Protein AF-A0A9D8N2C7-F1 (afdb_monomer_lite)

pLDDT: mean 89.9, std 10.41, range [54.72, 98.69]

Structure (mmCIF, N/CA/C/O backbone):
data_AF-A0A9D8N2C7-F1
#
_entry.id   AF-A0A9D8N2C7-F1
#
loop_
_atom_site.group_PDB
_atom_site.id
_atom_site.type_symbol
_atom_site.label_atom_id
_atom_site.label_alt_id
_atom_site.label_comp_id
_atom_site.label_asym_id
_atom_site.label_entity_id
_atom_site.label_seq_id
_atom_site.pdbx_PDB_ins_code
_atom_site.Cartn_x
_atom_site.Cartn_y
_atom_site.Cartn_z
_atom_site.occupancy
_atom_site.B_iso_or_equiv
_atom_site.auth_seq_id
_atom_site.auth_comp_id
_atom_site.auth_asym_id
_atom_site.auth_atom_id
_atom_site.pdbx_PDB_model_num
ATOM 1 N N . LEU A 1 1 ? -3.070 7.326 11.316 1.00 94.00 1 LEU A N 1
ATOM 2 C CA . LEU A 1 1 ? -2.163 6.937 12.420 1.00 94.00 1 LEU A CA 1
ATOM 3 C C . LEU A 1 1 ? -1.183 8.054 12.756 1.00 94.00 1 LEU A C 1
ATOM 5 O O . LEU A 1 1 ? -1.251 8.535 13.875 1.00 94.00 1 LEU A O 1
ATOM 9 N N . ILE A 1 2 ? -0.403 8.567 11.794 1.00 95.69 2 ILE A N 1
ATOM 10 C CA . ILE A 1 2 ? 0.538 9.691 12.010 1.00 95.69 2 ILE A CA 1
ATOM 11 C C . ILE A 1 2 ? -0.128 10.898 12.692 1.00 95.69 2 ILE A C 1
ATOM 13 O O . ILE A 1 2 ? 0.383 11.403 13.681 1.00 95.69 2 ILE A O 1
ATOM 17 N N . ALA A 1 3 ? -1.322 11.299 12.247 1.00 94.62 3 ALA A N 1
ATOM 18 C CA . ALA A 1 3 ? -2.069 12.393 12.878 1.00 94.62 3 ALA A CA 1
ATOM 19 C C . ALA A 1 3 ? -2.454 12.151 14.354 1.00 94.62 3 ALA A C 1
ATOM 21 O O . ALA A 1 3 ? -2.728 13.106 15.070 1.00 94.62 3 ALA A O 1
ATOM 22 N N . LEU A 1 4 ? -2.534 10.889 14.790 1.00 95.75 4 LEU A N 1
ATOM 23 C CA . LEU A 1 4 ? -2.992 10.499 16.127 1.00 95.75 4 LEU A CA 1
ATOM 24 C C . LEU A 1 4 ? -1.825 10.229 17.082 1.00 95.75 4 LEU A C 1
ATOM 26 O O . LEU A 1 4 ? -1.888 10.629 18.236 1.00 95.75 4 LEU A O 1
ATOM 30 N N . VAL A 1 5 ? -0.784 9.542 16.600 1.00 96.50 5 VAL A N 1
ATOM 31 C CA . VAL A 1 5 ? 0.327 9.033 17.431 1.00 96.50 5 VAL A CA 1
ATOM 32 C C . VAL A 1 5 ? 1.714 9.373 16.870 1.00 96.50 5 VAL A C 1
ATOM 34 O O . VAL A 1 5 ? 2.728 8.885 17.354 1.00 96.50 5 VAL A O 1
ATOM 37 N N . GLY A 1 6 ? 1.792 10.190 15.816 1.00 96.38 6 GLY A N 1
ATOM 38 C CA . GLY A 1 6 ? 3.049 10.657 15.218 1.00 96.38 6 GLY A CA 1
ATOM 39 C C . GLY A 1 6 ? 3.779 9.651 14.323 1.00 96.38 6 GLY A C 1
ATOM 40 O O . GLY A 1 6 ? 4.704 10.048 13.623 1.00 96.38 6 GLY A O 1
ATOM 41 N N . LYS A 1 7 ? 3.362 8.379 14.304 1.00 97.00 7 LYS A N 1
ATOM 42 C CA . LYS A 1 7 ? 3.994 7.289 13.538 1.00 97.00 7 LYS A CA 1
ATOM 43 C C . LYS A 1 7 ? 2.984 6.499 12.708 1.00 97.00 7 LYS A C 1
ATOM 45 O O . LYS A 1 7 ? 1.781 6.506 13.002 1.00 97.00 7 LYS A O 1
ATOM 50 N N . HIS A 1 8 ? 3.456 5.819 11.666 1.00 97.00 8 HIS A N 1
ATOM 51 C CA . HIS A 1 8 ? 2.662 4.800 10.976 1.00 97.00 8 HIS A CA 1
ATOM 52 C C . HIS A 1 8 ? 2.876 3.410 11.586 1.00 97.00 8 HIS A C 1
ATOM 54 O O . HIS A 1 8 ? 3.791 3.181 12.372 1.00 97.00 8 HIS A O 1
ATOM 60 N N . HIS A 1 9 ? 2.013 2.460 11.230 1.00 97.56 9 HIS A N 1
ATOM 61 C CA . HIS A 1 9 ? 1.997 1.118 11.817 1.00 97.56 9 HIS A CA 1
ATOM 62 C C . HIS A 1 9 ? 3.249 0.287 11.516 1.00 97.56 9 HIS A C 1
ATOM 64 O O . HIS A 1 9 ? 3.679 -0.483 12.359 1.00 97.56 9 HIS A O 1
ATOM 70 N N . GLY A 1 10 ? 3.889 0.500 10.365 1.00 96.88 10 GLY A N 1
ATOM 71 C CA . GLY A 1 10 ? 5.210 -0.082 10.077 1.00 96.88 10 GLY A CA 1
ATOM 72 C C . GLY A 1 10 ? 6.376 0.404 10.962 1.00 96.88 10 GLY A C 1
ATOM 73 O O . GLY A 1 10 ? 7.403 -0.262 10.977 1.00 96.88 10 GLY A O 1
ATOM 74 N N . GLU A 1 11 ? 6.243 1.520 11.694 1.00 96.88 11 GLU A N 1
ATOM 75 C CA . GLU A 1 11 ? 7.311 2.116 12.530 1.00 96.88 11 GLU A CA 1
ATOM 76 C C . GLU A 1 11 ? 7.150 1.844 14.032 1.00 96.88 11 GLU A C 1
ATOM 78 O O . GLU A 1 11 ? 8.058 2.120 14.822 1.00 96.88 11 GLU A O 1
ATOM 83 N N . SER A 1 12 ? 5.958 1.433 14.466 1.00 97.56 12 SER A N 1
ATOM 84 C CA . SER A 1 12 ? 5.598 1.420 15.880 1.00 97.56 12 SER A CA 1
ATOM 85 C C . SER A 1 12 ? 4.517 0.399 16.177 1.00 97.56 12 SER A C 1
ATOM 87 O O . SER A 1 12 ? 3.437 0.431 15.590 1.00 97.56 12 SER A O 1
ATOM 89 N N . GLU A 1 13 ? 4.795 -0.441 17.170 1.00 97.62 13 GLU A N 1
ATOM 90 C CA . GLU A 1 13 ? 3.846 -1.410 17.711 1.00 97.62 13 GLU A CA 1
ATOM 91 C C . GLU A 1 13 ? 2.573 -0.730 18.238 1.00 97.62 13 GLU A C 1
ATOM 93 O O . GLU A 1 13 ? 1.473 -1.145 17.892 1.00 97.62 13 GLU A O 1
ATOM 98 N N . GLU A 1 14 ? 2.698 0.394 18.953 1.00 98.19 14 GLU A N 1
ATOM 99 C CA . GLU A 1 14 ? 1.549 1.194 19.404 1.00 98.19 14 GLU A CA 1
ATOM 100 C C . GLU A 1 14 ? 0.676 1.663 18.224 1.00 98.19 14 GLU A C 1
ATOM 102 O O . GLU A 1 14 ? -0.555 1.565 18.263 1.00 98.19 14 GLU A O 1
ATOM 107 N N . ALA A 1 15 ? 1.301 2.139 17.141 1.00 98.25 15 ALA A N 1
ATOM 108 C CA . ALA A 1 15 ? 0.577 2.546 15.941 1.00 98.25 15 ALA A CA 1
ATOM 109 C C . ALA A 1 15 ? -0.083 1.351 15.232 1.00 98.25 15 ALA A C 1
ATOM 111 O O . ALA A 1 15 ? -1.200 1.492 14.728 1.00 98.25 15 ALA A O 1
ATOM 112 N N . GLN A 1 16 ? 0.572 0.186 15.210 1.00 98.50 16 GLN A N 1
ATOM 113 C CA . GLN A 1 16 ? 0.026 -1.055 14.657 1.00 98.50 16 GLN A CA 1
ATOM 114 C C . GLN A 1 16 ? -1.178 -1.549 15.462 1.00 98.50 16 GLN A C 1
ATOM 116 O O . GLN A 1 16 ? -2.231 -1.819 14.882 1.00 98.50 16 GLN A O 1
ATOM 121 N N . GLU A 1 17 ? -1.080 -1.594 16.790 1.00 98.50 17 GLU A N 1
ATOM 122 C CA . GLU A 1 17 ? -2.208 -1.940 17.653 1.00 98.50 17 GLU A CA 1
ATOM 123 C C . GLU A 1 17 ? -3.395 -1.002 17.435 1.00 98.50 17 GLU A C 1
ATOM 125 O O . GLU A 1 17 ? -4.540 -1.450 17.346 1.00 98.50 17 GLU A O 1
ATOM 130 N N . LEU A 1 18 ? -3.140 0.308 17.349 1.00 98.56 18 LEU A N 1
ATOM 131 C CA . LEU A 1 18 ? -4.187 1.292 17.096 1.00 98.56 18 LEU A CA 1
ATOM 132 C C . LEU A 1 18 ? -4.830 1.085 15.718 1.00 98.56 18 LEU A C 1
ATOM 134 O O . LEU A 1 18 ? -6.055 1.147 15.602 1.00 98.56 18 LEU A O 1
ATOM 138 N N . GLY A 1 19 ? -4.030 0.809 14.686 1.00 98.31 19 GLY A N 1
ATOM 139 C CA . GLY A 1 19 ? -4.518 0.490 13.344 1.00 98.31 19 GLY A CA 1
ATOM 140 C C . GLY A 1 19 ? -5.443 -0.724 13.343 1.00 98.31 19 GLY A C 1
ATOM 141 O O . GLY A 1 19 ? -6.568 -0.642 12.843 1.00 98.31 19 GLY A O 1
ATOM 142 N N . LEU A 1 20 ? -5.023 -1.818 13.982 1.00 98.69 20 LEU A N 1
ATOM 143 C CA . LEU A 1 20 ? -5.830 -3.032 14.105 1.00 98.69 20 LEU A CA 1
ATOM 144 C C . LEU A 1 20 ? -7.119 -2.784 14.892 1.00 98.69 20 LEU A C 1
ATOM 146 O O . LEU A 1 20 ? -8.185 -3.218 14.452 1.00 98.69 20 LEU A O 1
ATOM 150 N N . LYS A 1 21 ? -7.064 -2.028 15.998 1.00 98.69 21 LYS A N 1
ATOM 151 C CA . LYS A 1 21 ? -8.252 -1.635 16.781 1.00 98.69 21 LYS A CA 1
ATOM 152 C C . LYS A 1 21 ? -9.261 -0.858 15.927 1.00 98.69 21 LYS A C 1
ATOM 154 O O . LYS A 1 21 ? -10.451 -1.164 15.960 1.00 98.69 21 LYS A O 1
ATOM 159 N N . ILE A 1 22 ? -8.799 0.102 15.122 1.00 98.50 22 ILE A N 1
ATOM 160 C CA . ILE A 1 22 ? -9.661 0.903 14.236 1.00 98.50 22 ILE A CA 1
ATOM 161 C C . ILE A 1 22 ? -10.339 0.024 13.175 1.00 98.50 22 ILE A C 1
ATOM 163 O O . ILE A 1 22 ? -11.553 0.116 12.988 1.00 98.50 22 ILE A O 1
ATOM 167 N N . VAL A 1 23 ? -9.584 -0.833 12.481 1.00 98.44 23 VAL A N 1
ATOM 168 C CA . VAL A 1 23 ? -10.144 -1.670 11.403 1.00 98.44 23 VAL A CA 1
ATOM 169 C C . VAL A 1 23 ? -11.051 -2.770 11.965 1.00 98.44 23 VAL A C 1
ATOM 171 O O . VAL A 1 23 ? -12.084 -3.074 11.370 1.00 98.44 23 VAL A O 1
ATOM 174 N N . THR A 1 24 ? -10.729 -3.308 13.144 1.00 98.62 24 THR A N 1
ATOM 175 C CA . THR A 1 24 ? -11.587 -4.265 13.864 1.00 98.62 24 THR A CA 1
ATOM 176 C C . THR A 1 24 ? -12.925 -3.628 14.211 1.00 98.62 24 THR A C 1
ATOM 178 O O . THR A 1 24 ? -13.963 -4.179 13.864 1.00 98.62 24 THR A O 1
ATOM 181 N N . TYR A 1 25 ? -12.914 -2.408 14.760 1.00 98.56 25 TYR A N 1
ATOM 182 C CA . TYR A 1 25 ? -14.147 -1.668 15.022 1.00 98.56 25 TYR A CA 1
ATOM 183 C C . TYR A 1 25 ? -14.997 -1.497 13.754 1.00 98.56 25 TYR A C 1
ATOM 185 O O . TYR A 1 25 ? -16.207 -1.713 13.785 1.00 98.56 25 TYR A O 1
ATOM 193 N N . MET A 1 26 ? -14.387 -1.156 12.611 1.00 98.31 26 MET A N 1
ATOM 194 C CA . MET A 1 26 ? -15.120 -1.062 11.341 1.00 98.31 26 MET A CA 1
ATOM 195 C C . MET A 1 26 ? -15.749 -2.401 10.941 1.00 98.31 26 MET A C 1
ATOM 197 O O . MET A 1 26 ? -16.914 -2.429 10.544 1.00 98.31 26 MET A O 1
ATOM 201 N N . ARG A 1 27 ? -15.005 -3.505 11.065 1.00 97.81 27 ARG A N 1
ATOM 202 C CA . ARG A 1 27 ? -15.500 -4.854 10.766 1.00 97.81 27 ARG A CA 1
ATOM 203 C C . ARG A 1 27 ? -16.661 -5.252 11.670 1.00 97.81 27 ARG A C 1
ATOM 205 O O . ARG A 1 27 ? -17.659 -5.754 11.161 1.00 97.81 27 ARG A O 1
ATOM 212 N N . ASP A 1 28 ? -16.562 -5.002 12.969 1.00 98.19 28 ASP A N 1
ATOM 213 C CA . ASP A 1 28 ? -17.616 -5.344 13.927 1.00 98.19 28 ASP A CA 1
ATOM 214 C C . ASP A 1 28 ? -18.905 -4.581 13.612 1.00 98.19 28 ASP A C 1
ATOM 216 O O . ASP A 1 28 ? -19.983 -5.167 13.529 1.00 98.19 28 ASP A O 1
ATOM 220 N N . ARG A 1 29 ? -18.792 -3.286 13.292 1.00 98.06 29 ARG A N 1
ATOM 221 C CA . ARG A 1 29 ? -19.942 -2.476 12.862 1.00 98.06 29 ARG A CA 1
ATOM 222 C C . ARG A 1 29 ? -20.550 -2.965 11.550 1.00 98.06 29 ARG A C 1
ATOM 224 O O . ARG A 1 29 ? -21.767 -2.919 11.392 1.00 98.06 29 ARG A O 1
ATOM 231 N N . VAL A 1 30 ? -19.723 -3.429 10.615 1.00 97.81 30 VAL A N 1
ATOM 232 C CA . VAL A 1 30 ? -20.182 -4.056 9.370 1.00 97.81 30 VAL A CA 1
ATOM 233 C C . VAL A 1 30 ? -20.932 -5.361 9.652 1.00 97.81 30 VAL A C 1
ATOM 235 O O . VAL A 1 30 ? -21.991 -5.560 9.063 1.00 97.81 30 VAL A O 1
ATOM 238 N N . ASN A 1 31 ? -20.465 -6.196 10.585 1.00 97.38 31 ASN A N 1
ATOM 239 C CA . ASN A 1 31 ? -21.183 -7.407 11.001 1.00 97.38 31 ASN A CA 1
ATOM 240 C C . ASN A 1 31 ? -22.554 -7.066 11.609 1.00 97.38 31 ASN A C 1
ATOM 242 O O . ASN A 1 31 ? -23.556 -7.663 11.222 1.00 97.38 31 ASN A O 1
ATOM 246 N N . ASP A 1 32 ? -22.631 -6.046 12.472 1.00 98.19 32 ASP A N 1
ATOM 247 C CA . ASP A 1 32 ? -23.912 -5.571 13.014 1.00 98.19 32 ASP A CA 1
ATOM 248 C C . ASP A 1 32 ? -24.877 -5.128 11.902 1.00 98.19 32 ASP A C 1
ATOM 250 O O . ASP A 1 32 ? -26.093 -5.307 12.003 1.00 98.19 32 ASP A O 1
ATOM 254 N N . PHE A 1 33 ? -24.357 -4.513 10.833 1.00 98.00 33 PHE A N 1
ATOM 255 C CA . PHE A 1 33 ? -25.161 -4.131 9.672 1.00 98.00 33 PHE A CA 1
ATOM 256 C C . PHE A 1 33 ? -25.632 -5.340 8.868 1.00 98.00 33 PHE A C 1
ATOM 258 O O . PHE A 1 33 ? -26.764 -5.313 8.381 1.00 98.00 33 PHE A O 1
ATOM 265 N N . CYS A 1 34 ? -24.821 -6.395 8.763 1.00 97.81 34 CYS A N 1
ATOM 266 C CA . CYS A 1 34 ? -25.249 -7.645 8.144 1.00 97.81 34 CYS A CA 1
ATOM 267 C C . CYS A 1 34 ? -26.456 -8.234 8.877 1.00 97.81 34 CYS A C 1
ATOM 269 O O . CYS A 1 34 ? -27.471 -8.517 8.242 1.00 97.81 34 CYS A O 1
ATOM 271 N N . GLU A 1 35 ? -26.388 -8.312 10.207 1.00 97.56 35 GLU A N 1
ATOM 272 C CA . GLU A 1 35 ? -27.490 -8.812 11.037 1.00 97.56 35 GLU A CA 1
ATOM 273 C C . GLU A 1 35 ? -28.724 -7.909 10.952 1.00 97.56 35 GLU A C 1
ATOM 275 O O . GLU A 1 35 ? -29.848 -8.372 10.757 1.00 97.56 35 GLU A O 1
ATOM 280 N N . ARG A 1 36 ? -28.535 -6.590 11.047 1.00 98.25 36 ARG A N 1
ATOM 281 C CA . ARG A 1 36 ? -29.651 -5.639 11.064 1.00 98.25 36 ARG A CA 1
ATOM 282 C C . ARG A 1 36 ? -30.406 -5.569 9.740 1.00 98.25 36 ARG A C 1
ATOM 284 O O . ARG A 1 36 ? -31.630 -5.451 9.750 1.00 98.25 36 ARG A O 1
ATOM 291 N N . TYR A 1 37 ? -29.687 -5.542 8.623 1.00 98.00 37 TYR A N 1
ATOM 292 C CA . TYR A 1 37 ? -30.278 -5.300 7.304 1.00 98.00 37 TYR A CA 1
ATOM 293 C C . TYR A 1 37 ? -30.393 -6.565 6.453 1.00 98.00 37 TYR A C 1
ATOM 295 O O . TYR A 1 37 ? -30.942 -6.490 5.359 1.00 98.00 37 TYR A O 1
ATOM 303 N N . GLN A 1 38 ? -29.911 -7.711 6.946 1.00 97.50 38 GLN A N 1
ATOM 304 C CA . GLN A 1 38 ? -29.974 -8.998 6.249 1.00 97.50 38 GLN A CA 1
ATOM 305 C C . GLN A 1 38 ? -29.302 -8.940 4.862 1.00 97.50 38 GLN A C 1
ATOM 307 O O . GLN A 1 38 ? -29.818 -9.427 3.854 1.00 97.50 38 GLN A O 1
ATOM 312 N N . HIS A 1 39 ? -28.126 -8.311 4.811 1.00 96.75 39 HIS A N 1
ATOM 313 C CA . HIS A 1 39 ? -27.314 -8.140 3.607 1.00 96.75 39 HIS A CA 1
ATOM 314 C C . HIS A 1 39 ? -25.842 -8.437 3.892 1.00 96.75 39 HIS A C 1
ATOM 316 O O . HIS A 1 39 ? -25.355 -8.196 4.990 1.00 96.75 39 HIS A O 1
ATOM 322 N N . ASN A 1 40 ? -25.107 -8.907 2.885 1.00 95.56 40 ASN A N 1
ATOM 323 C CA . ASN A 1 40 ? -23.688 -9.231 3.029 1.00 95.56 40 ASN A CA 1
ATOM 324 C C . ASN A 1 40 ? -22.826 -7.977 2.838 1.00 95.56 40 ASN A C 1
ATOM 326 O O . ASN A 1 40 ? -22.374 -7.688 1.729 1.00 95.56 40 ASN A O 1
ATOM 330 N N . TYR A 1 41 ? -22.597 -7.227 3.914 1.00 97.25 41 TYR A N 1
ATOM 331 C CA . TYR A 1 41 ? -21.616 -6.145 3.924 1.00 97.25 41 TYR A CA 1
ATOM 332 C C . TYR A 1 41 ? -20.220 -6.670 4.260 1.00 97.25 41 TYR A C 1
ATOM 334 O O . TYR A 1 41 ? -20.049 -7.667 4.961 1.00 97.25 41 TYR A O 1
ATOM 342 N N . SER A 1 42 ? -19.195 -5.977 3.769 1.00 96.69 42 SER A N 1
ATOM 343 C CA . SER A 1 42 ? -17.812 -6.276 4.120 1.00 96.69 42 SER A CA 1
ATOM 344 C C . SER A 1 42 ? -16.946 -5.024 4.082 1.00 96.69 42 SER A C 1
ATOM 346 O O . SER A 1 42 ? -17.254 -4.062 3.377 1.00 96.69 42 SER A O 1
ATOM 348 N N . VAL A 1 43 ? -15.848 -5.041 4.836 1.00 97.56 43 VAL A N 1
ATOM 349 C CA . VAL A 1 43 ? -14.830 -3.988 4.786 1.00 97.56 43 VAL A CA 1
ATOM 350 C C . VAL A 1 43 ? -13.911 -4.262 3.597 1.00 97.56 43 VAL A C 1
ATOM 352 O O . VAL A 1 43 ? -13.328 -5.341 3.501 1.00 97.56 43 VAL A O 1
ATOM 355 N N . LEU A 1 44 ? -13.775 -3.278 2.708 1.00 96.62 44 LEU A N 1
ATOM 356 C CA . LEU A 1 44 ? -12.907 -3.325 1.531 1.00 96.62 44 LEU A CA 1
ATOM 357 C C . LEU A 1 44 ? -11.689 -2.415 1.734 1.00 96.62 44 LEU A C 1
ATOM 359 O O . LEU A 1 44 ? -11.843 -1.199 1.893 1.00 96.62 44 LEU A O 1
ATOM 363 N N . ALA A 1 45 ? -10.485 -2.981 1.635 1.00 95.88 45 ALA A N 1
ATOM 364 C CA . ALA A 1 45 ? -9.249 -2.225 1.460 1.00 95.88 45 ALA A CA 1
ATOM 365 C C . ALA A 1 45 ? -9.231 -1.634 0.037 1.00 95.88 45 ALA A C 1
ATOM 367 O O . ALA A 1 45 ? -8.777 -2.240 -0.933 1.00 95.88 45 ALA A O 1
ATOM 368 N N . THR A 1 46 ? -9.831 -0.451 -0.100 1.00 92.12 46 THR A N 1
ATOM 369 C CA . THR A 1 46 ? -10.098 0.201 -1.388 1.00 92.12 46 THR A CA 1
ATOM 370 C C . THR A 1 46 ? -8.784 0.493 -2.134 1.00 92.12 46 THR A C 1
ATOM 372 O O . THR A 1 46 ? -7.894 1.047 -1.506 1.00 92.12 46 THR A O 1
ATOM 375 N N . PRO A 1 47 ? -8.653 0.232 -3.454 1.00 83.31 47 PRO A N 1
ATOM 376 C CA . PRO A 1 47 ? -7.446 0.548 -4.256 1.00 83.31 47 PRO A CA 1
ATOM 377 C C . PRO A 1 47 ? -7.127 2.049 -4.444 1.00 83.31 47 PRO A C 1
ATOM 379 O O . PRO A 1 47 ? -6.067 2.425 -4.944 1.00 83.31 47 PRO A O 1
ATOM 382 N N . ALA A 1 48 ? -8.085 2.913 -4.097 1.00 83.19 48 ALA A N 1
ATOM 383 C CA . ALA A 1 48 ? -7.989 4.373 -4.019 1.00 83.19 48 ALA A CA 1
ATOM 384 C C . ALA A 1 48 ? -7.351 5.103 -5.225 1.00 83.19 48 ALA A C 1
ATOM 386 O O . ALA A 1 48 ? -6.826 6.203 -5.057 1.00 83.19 48 ALA A O 1
ATOM 387 N N . GLU A 1 49 ? -7.448 4.570 -6.449 1.00 76.25 49 GLU A N 1
ATOM 388 C CA . GLU A 1 49 ? -6.798 5.115 -7.658 1.00 76.25 49 GLU A CA 1
ATOM 389 C C . GLU A 1 49 ? -7.000 6.612 -7.871 1.00 76.25 49 GLU A C 1
ATOM 391 O O . GLU A 1 49 ? -6.037 7.369 -7.971 1.00 76.25 49 GLU A O 1
ATOM 396 N N . GLY A 1 50 ? -8.257 7.050 -7.896 1.00 79.69 50 GLY A N 1
ATOM 397 C CA . GLY A 1 50 ? -8.604 8.468 -7.970 1.00 79.69 50 GLY A CA 1
ATOM 398 C C . GLY A 1 50 ? -8.856 9.117 -6.609 1.00 79.69 50 GLY A C 1
ATOM 399 O O . GLY A 1 50 ? -8.990 10.338 -6.537 1.00 79.69 50 GLY A O 1
ATOM 400 N N . LEU A 1 51 ? -8.978 8.321 -5.542 1.00 85.88 51 LEU A N 1
ATOM 401 C CA . LEU A 1 51 ? -9.397 8.804 -4.226 1.00 85.88 51 LEU A CA 1
ATOM 402 C C . LEU A 1 51 ? -8.215 9.320 -3.406 1.00 85.88 51 LEU A C 1
ATOM 404 O O . LEU A 1 51 ? -8.349 10.375 -2.792 1.00 85.88 51 LEU A O 1
ATOM 408 N N . ALA A 1 52 ? -7.068 8.632 -3.466 1.00 86.19 52 ALA A N 1
ATOM 409 C CA . ALA A 1 52 ? -5.867 8.971 -2.707 1.00 86.19 52 ALA A CA 1
ATOM 410 C C . ALA A 1 52 ? -5.462 10.435 -2.933 1.00 86.19 52 ALA A C 1
ATOM 412 O O . ALA A 1 52 ? -5.466 11.222 -1.996 1.00 86.19 52 ALA A O 1
ATOM 413 N N . GLY A 1 53 ? -5.245 10.844 -4.188 1.00 87.81 53 GLY A N 1
ATOM 414 C CA . GLY A 1 53 ? -4.894 12.236 -4.497 1.00 87.81 53 GLY A CA 1
ATOM 415 C C . GLY A 1 53 ? -6.030 13.243 -4.278 1.00 87.81 53 GLY A C 1
ATOM 416 O O . GLY A 1 53 ? -5.788 14.406 -3.956 1.00 87.81 53 GLY A O 1
ATOM 417 N N . ARG A 1 54 ? -7.295 12.821 -4.430 1.00 91.75 54 ARG A N 1
ATOM 418 C CA . ARG A 1 54 ? -8.454 13.711 -4.241 1.00 91.75 54 ARG A CA 1
ATOM 419 C C . ARG A 1 54 ? -8.631 14.101 -2.778 1.00 91.75 54 ARG A C 1
ATOM 421 O O . ARG A 1 54 ? -8.931 15.262 -2.505 1.00 91.75 54 ARG A O 1
ATOM 428 N N . PHE A 1 55 ? -8.483 13.145 -1.864 1.00 94.00 55 PHE A N 1
ATOM 429 C CA . PHE A 1 55 ? -8.582 13.401 -0.430 1.00 94.00 55 PHE A CA 1
ATOM 430 C C . PHE A 1 55 ? -7.419 14.259 0.046 1.00 94.00 55 PHE A C 1
ATOM 432 O O . PHE A 1 55 ? -7.670 15.326 0.598 1.00 94.00 55 PHE A O 1
ATOM 439 N N . THR A 1 56 ? -6.180 13.905 -0.306 1.00 93.31 56 THR A N 1
ATOM 440 C CA . THR A 1 56 ? -5.012 14.690 0.107 1.00 93.31 56 THR A CA 1
ATOM 441 C C . THR A 1 56 ? -5.087 16.142 -0.366 1.00 93.31 56 THR A C 1
ATOM 443 O O . THR A 1 56 ? -4.772 17.046 0.403 1.00 93.31 56 THR A O 1
ATOM 446 N N . LYS A 1 57 ? -5.585 16.407 -1.586 1.00 93.56 57 LYS A N 1
ATOM 447 C CA . LYS A 1 57 ? -5.800 17.782 -2.071 1.00 93.56 57 LYS A CA 1
ATOM 448 C C . LYS A 1 57 ? -6.813 18.556 -1.217 1.00 93.56 57 LYS A C 1
ATOM 450 O O . LYS A 1 57 ? -6.530 19.682 -0.820 1.00 93.56 57 LYS A O 1
ATOM 455 N N . ARG A 1 58 ? -7.975 17.962 -0.929 1.00 95.69 58 ARG A N 1
ATOM 456 C CA . ARG A 1 58 ? -9.035 18.608 -0.131 1.00 95.69 58 ARG A CA 1
ATOM 457 C C . ARG A 1 58 ? -8.606 18.841 1.314 1.00 95.69 58 ARG A C 1
ATOM 459 O O . ARG A 1 58 ? -8.879 19.898 1.876 1.00 95.69 58 ARG A O 1
ATOM 466 N N . ASP A 1 59 ? -7.914 17.875 1.901 1.00 96.44 59 ASP A N 1
ATOM 467 C CA . ASP A 1 59 ? -7.428 17.992 3.271 1.00 96.44 59 ASP A CA 1
ATOM 468 C C . ASP A 1 59 ? -6.294 19.015 3.363 1.00 96.44 59 ASP A C 1
ATOM 470 O O . ASP A 1 59 ? -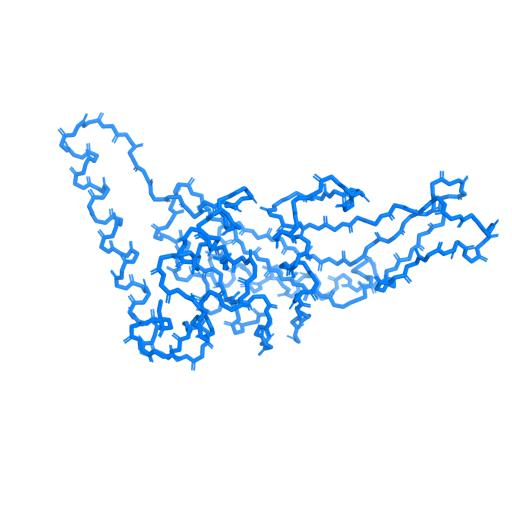6.263 19.799 4.309 1.00 96.44 59 ASP A O 1
ATOM 474 N N . ARG A 1 60 ? -5.433 19.117 2.341 1.00 96.19 60 ARG A N 1
ATOM 475 C CA . ARG A 1 60 ? -4.425 20.183 2.246 1.00 96.19 60 ARG A CA 1
ATOM 476 C C . ARG A 1 60 ? -5.054 21.574 2.129 1.00 96.19 60 ARG A C 1
ATOM 478 O O . ARG A 1 60 ? -4.566 22.508 2.755 1.00 96.19 60 ARG A O 1
ATOM 485 N N . GLU A 1 61 ? -6.139 21.723 1.367 1.00 96.88 61 GLU A N 1
ATOM 486 C CA . GLU A 1 61 ? -6.885 22.990 1.264 1.00 96.88 61 GLU A CA 1
ATOM 487 C C . GLU A 1 61 ? -7.486 23.417 2.613 1.00 96.88 61 GLU A C 1
ATOM 489 O O . GLU A 1 61 ? -7.512 24.604 2.930 1.00 96.88 61 GLU A O 1
ATOM 494 N N . LYS A 1 62 ? -7.951 22.457 3.422 1.00 97.50 62 LYS A N 1
ATOM 495 C CA . LYS A 1 62 ? -8.615 22.733 4.702 1.00 97.50 62 LYS A CA 1
ATOM 496 C C . LYS A 1 62 ? -7.655 22.882 5.883 1.00 97.50 62 LYS A C 1
ATOM 498 O O . LYS A 1 62 ? -7.885 23.720 6.750 1.00 97.50 62 LYS A O 1
ATOM 503 N N . PHE A 1 63 ? -6.626 22.045 5.948 1.00 96.81 63 PHE A N 1
ATOM 504 C CA . PHE A 1 63 ? -5.748 21.904 7.114 1.00 96.81 63 PHE A CA 1
ATOM 505 C C . PHE A 1 63 ? -4.304 22.345 6.845 1.00 96.81 63 PHE A C 1
ATOM 507 O O . PHE A 1 63 ? -3.482 22.339 7.758 1.00 96.81 63 PHE A O 1
ATOM 514 N N . GLY A 1 64 ? -3.988 22.748 5.613 1.00 97.06 64 GLY A N 1
ATOM 515 C CA . GLY A 1 64 ? -2.640 23.117 5.205 1.00 97.06 64 GLY A CA 1
ATOM 516 C C . GLY A 1 64 ? -1.736 21.908 4.958 1.00 97.06 64 GLY A C 1
ATOM 517 O O . GLY A 1 64 ? -2.183 20.768 4.807 1.00 97.06 64 GLY A O 1
ATOM 518 N N . ILE A 1 65 ? -0.434 22.179 4.879 1.00 97.06 65 ILE A N 1
ATOM 519 C CA . ILE A 1 65 ? 0.602 21.159 4.700 1.00 97.06 65 ILE A CA 1
ATOM 520 C C . ILE A 1 65 ? 1.015 20.641 6.078 1.00 97.06 65 ILE A C 1
ATOM 522 O O . ILE A 1 65 ? 1.612 21.368 6.869 1.00 97.06 65 ILE A O 1
ATOM 526 N N . LEU A 1 66 ? 0.695 19.379 6.346 1.00 95.75 66 LEU A N 1
ATOM 527 C CA . LEU A 1 66 ? 1.012 18.670 7.577 1.00 95.75 66 LEU A CA 1
ATOM 528 C C . LEU A 1 66 ? 2.079 17.602 7.282 1.00 95.75 66 LEU A C 1
ATOM 530 O O . LEU A 1 66 ? 1.831 16.744 6.424 1.00 95.75 66 LEU A O 1
ATOM 534 N N . PRO A 1 67 ? 3.238 17.625 7.970 1.00 94.44 67 PRO A N 1
ATOM 535 C CA . PRO A 1 67 ? 4.311 16.652 7.764 1.00 94.44 67 PRO A CA 1
ATOM 536 C C . PRO A 1 67 ? 3.840 15.205 7.949 1.00 94.44 67 PRO A C 1
ATOM 538 O O . PRO A 1 67 ? 3.150 14.890 8.918 1.00 94.44 67 PRO A O 1
ATOM 541 N N . GLY A 1 68 ? 4.199 14.326 7.014 1.00 91.38 68 GLY A N 1
ATOM 542 C CA . GLY A 1 68 ? 3.809 12.914 7.010 1.00 91.38 68 GLY A CA 1
ATOM 543 C C . GLY A 1 68 ? 2.331 12.649 6.706 1.00 91.38 68 GLY A C 1
ATOM 544 O O . GLY A 1 68 ? 1.898 11.502 6.787 1.00 91.38 68 GLY A O 1
ATOM 545 N N . ILE A 1 69 ? 1.536 13.680 6.399 1.00 94.25 69 ILE A N 1
ATOM 546 C CA . ILE A 1 69 ? 0.092 13.550 6.174 1.00 94.25 69 ILE A CA 1
ATOM 547 C C . ILE A 1 69 ? -0.285 14.175 4.829 1.00 94.25 69 ILE A C 1
ATOM 549 O O . ILE A 1 69 ? -0.587 13.452 3.887 1.00 94.25 69 ILE A O 1
ATOM 553 N N . THR A 1 70 ? -0.287 15.505 4.715 1.00 96.06 70 THR A N 1
ATOM 554 C CA . THR A 1 70 ? -0.706 16.228 3.495 1.00 96.06 70 THR A CA 1
ATOM 555 C C . THR A 1 70 ? 0.464 16.862 2.739 1.00 96.06 70 THR A C 1
ATOM 557 O O . THR A 1 70 ? 0.249 17.584 1.761 1.00 96.06 70 THR A O 1
ATOM 560 N N . ASP A 1 71 ? 1.697 16.593 3.170 1.00 94.06 71 ASP A N 1
ATOM 561 C CA . ASP A 1 71 ? 2.946 17.019 2.527 1.00 94.06 71 ASP A CA 1
ATOM 562 C C . ASP A 1 71 ? 3.274 16.253 1.237 1.00 94.06 71 ASP A C 1
ATOM 564 O O . ASP A 1 71 ? 3.996 16.770 0.388 1.00 94.06 71 ASP A O 1
ATOM 568 N N . ARG A 1 72 ? 2.680 15.072 1.044 1.00 92.81 72 ARG A N 1
ATOM 569 C CA . ARG A 1 72 ? 2.722 14.291 -0.203 1.00 92.81 72 ARG A CA 1
ATOM 570 C C . ARG A 1 72 ? 1.456 14.491 -1.016 1.00 92.81 72 ARG A C 1
ATOM 572 O O . ARG A 1 72 ? 0.429 14.890 -0.480 1.00 92.81 72 ARG A O 1
ATOM 579 N N . ASP A 1 73 ? 1.510 14.205 -2.314 1.00 91.75 73 ASP A N 1
ATOM 580 C CA . ASP A 1 73 ? 0.376 14.374 -3.238 1.00 91.75 73 ASP A CA 1
ATOM 581 C C . ASP A 1 73 ? -0.654 13.228 -3.198 1.00 91.75 73 ASP A C 1
ATOM 583 O O . ASP A 1 73 ? -1.622 13.236 -3.962 1.00 91.75 73 ASP A O 1
ATOM 587 N N . TYR A 1 74 ? -0.473 12.254 -2.306 1.00 93.06 74 TYR A N 1
ATOM 588 C CA . TYR A 1 74 ? -1.311 11.068 -2.173 1.00 93.06 74 TYR A CA 1
ATOM 589 C C . TYR A 1 74 ? -1.362 10.585 -0.719 1.00 93.06 74 TYR A C 1
ATOM 591 O O . TYR A 1 74 ? -0.468 10.862 0.080 1.00 93.06 74 TYR A O 1
ATOM 599 N N . TYR A 1 75 ? -2.396 9.807 -0.401 1.00 94.19 75 TYR A N 1
ATOM 600 C CA . TYR A 1 75 ? -2.423 8.944 0.775 1.00 94.19 75 TYR A CA 1
ATOM 601 C C . TYR A 1 75 ? -2.029 7.518 0.406 1.00 94.19 75 TYR A C 1
ATOM 603 O O . TYR A 1 75 ? -2.411 7.023 -0.657 1.00 94.19 75 TYR A O 1
ATOM 611 N N . THR A 1 76 ? -1.303 6.855 1.308 1.00 92.94 76 THR A N 1
ATOM 612 C CA . THR A 1 76 ? -1.022 5.421 1.207 1.00 92.94 76 THR A CA 1
ATOM 613 C C . THR A 1 76 ? -2.325 4.639 1.148 1.00 92.94 76 THR A C 1
ATOM 615 O O . THR A 1 76 ? -3.295 4.945 1.846 1.00 92.94 76 THR A O 1
ATOM 618 N N . ASN A 1 77 ? -2.351 3.631 0.286 1.00 92.44 77 ASN A N 1
ATOM 619 C CA . ASN A 1 77 ? -3.549 2.861 0.046 1.00 92.44 77 ASN A CA 1
ATOM 620 C C . ASN A 1 77 ? -3.894 1.956 1.244 1.00 92.44 77 ASN A C 1
ATOM 622 O O . ASN A 1 77 ? -3.080 1.146 1.677 1.00 92.44 77 ASN A O 1
ATOM 626 N N . SER A 1 78 ? -5.129 2.058 1.738 1.00 94.56 78 SER A N 1
ATOM 627 C CA . SER A 1 78 ? -5.695 1.168 2.761 1.00 94.56 78 SER A CA 1
ATOM 628 C C . SER A 1 78 ? -4.809 0.973 4.004 1.00 94.56 78 SER A C 1
ATOM 630 O O . SER A 1 78 ? -4.596 1.915 4.762 1.00 94.56 78 SER A O 1
ATOM 632 N N . ASN A 1 79 ? -4.347 -0.255 4.238 1.00 95.25 79 ASN A N 1
ATOM 633 C CA . ASN A 1 79 ? -3.556 -0.698 5.383 1.00 95.25 79 ASN A CA 1
ATOM 634 C C . ASN A 1 79 ? -2.107 -1.023 4.985 1.00 95.25 79 ASN A C 1
ATOM 636 O O . ASN A 1 79 ? -1.376 -1.612 5.780 1.00 95.25 79 ASN A O 1
ATOM 640 N N . HIS A 1 80 ? -1.674 -0.616 3.789 1.00 96.94 80 HIS A N 1
ATOM 641 C CA . HIS A 1 80 ? -0.293 -0.807 3.378 1.00 96.94 80 HIS A CA 1
ATOM 642 C C . HIS A 1 80 ? 0.663 0.027 4.224 1.00 96.94 80 HIS A C 1
ATOM 644 O O . HIS A 1 80 ? 0.370 1.169 4.595 1.00 96.94 80 HIS A O 1
ATOM 650 N N . VAL A 1 81 ? 1.841 -0.527 4.480 1.00 97.31 81 VAL A N 1
ATOM 651 C CA . VAL A 1 81 ? 3.006 0.238 4.908 1.00 97.31 81 VAL A CA 1
ATOM 652 C C . VAL A 1 81 ? 3.302 1.297 3.831 1.00 97.31 81 VAL A C 1
ATOM 654 O O . VAL A 1 81 ? 3.201 0.994 2.637 1.00 97.31 81 VAL A O 1
ATOM 657 N N . PRO A 1 82 ? 3.607 2.556 4.204 1.00 95.50 82 PRO A N 1
ATOM 658 C CA . PRO A 1 82 ? 3.883 3.604 3.230 1.00 95.50 82 PRO A CA 1
ATOM 659 C C . PRO A 1 82 ? 4.991 3.224 2.250 1.00 95.50 82 PRO A C 1
ATOM 661 O O . PRO A 1 82 ? 6.034 2.721 2.644 1.00 95.50 82 PRO A O 1
ATOM 664 N N . VAL A 1 83 ? 4.770 3.523 0.971 1.00 93.25 83 VAL A N 1
ATOM 665 C CA . VAL A 1 83 ? 5.641 3.097 -0.139 1.00 93.25 83 VAL A CA 1
ATOM 666 C C . VAL A 1 83 ? 7.080 3.613 -0.056 1.00 93.25 83 VAL A C 1
ATOM 668 O O . VAL A 1 83 ? 7.970 3.006 -0.637 1.00 93.25 83 VAL A O 1
ATOM 671 N N . TYR A 1 84 ? 7.296 4.712 0.667 1.00 92.94 84 TYR A N 1
ATOM 672 C CA . TYR A 1 84 ? 8.601 5.335 0.896 1.00 92.94 84 TYR A CA 1
ATOM 673 C C . TYR A 1 84 ? 9.332 4.787 2.132 1.00 92.94 84 TYR A C 1
ATOM 675 O O . TYR A 1 84 ? 10.431 5.241 2.447 1.00 92.94 84 TYR A O 1
ATOM 683 N N . TYR A 1 85 ? 8.705 3.889 2.896 1.00 95.44 85 TYR A N 1
ATOM 684 C CA . TYR A 1 85 ? 9.284 3.339 4.115 1.00 95.44 85 TYR A CA 1
ATOM 685 C C . TYR A 1 85 ? 10.154 2.124 3.791 1.00 95.44 85 TYR A C 1
ATOM 687 O O . TYR A 1 85 ? 9.662 1.100 3.319 1.00 95.44 85 TYR A O 1
ATOM 695 N N . HIS A 1 86 ? 11.451 2.235 4.074 1.00 95.44 86 HIS A N 1
ATOM 696 C CA . HIS A 1 86 ? 12.405 1.148 3.876 1.00 95.44 86 HIS A CA 1
ATOM 697 C C . HIS A 1 86 ? 12.190 0.039 4.907 1.00 95.44 86 HIS A C 1
ATOM 699 O O . HIS A 1 86 ? 12.376 0.248 6.107 1.00 95.44 86 HIS A O 1
ATOM 705 N N . CYS A 1 87 ? 11.813 -1.145 4.430 1.00 95.38 87 CYS A N 1
ATOM 706 C CA . CYS A 1 87 ? 11.679 -2.350 5.236 1.00 95.38 87 CYS A CA 1
ATOM 707 C C . CYS A 1 87 ? 11.854 -3.610 4.382 1.00 95.38 87 CYS A C 1
ATOM 709 O O . CYS A 1 87 ? 11.736 -3.554 3.158 1.00 95.38 87 CYS A O 1
ATOM 711 N N . SER A 1 88 ? 12.111 -4.746 5.031 1.00 95.44 88 SER A N 1
ATOM 712 C CA . SER A 1 88 ? 12.148 -6.043 4.352 1.00 95.44 88 SER A CA 1
ATOM 713 C C . SER A 1 88 ? 10.748 -6.516 3.967 1.00 95.44 88 SER A C 1
ATOM 715 O O . SER A 1 88 ? 9.743 -6.108 4.565 1.00 95.44 88 SER A O 1
ATOM 717 N N . ALA A 1 89 ? 10.675 -7.441 3.006 1.00 94.75 89 ALA A N 1
ATOM 718 C CA . ALA A 1 89 ? 9.400 -8.041 2.607 1.00 94.75 89 ALA A CA 1
ATOM 719 C C . ALA A 1 89 ? 8.721 -8.753 3.793 1.00 94.75 89 ALA A C 1
ATOM 721 O O . ALA A 1 89 ? 7.503 -8.667 3.957 1.00 94.75 89 ALA A O 1
ATOM 722 N N . LEU A 1 90 ? 9.532 -9.376 4.657 1.00 96.19 90 LEU A N 1
ATOM 723 C CA . LEU A 1 90 ? 9.093 -10.052 5.876 1.00 96.19 90 LEU A CA 1
ATOM 724 C C . LEU A 1 90 ? 8.472 -9.089 6.889 1.00 96.19 90 LEU A C 1
ATOM 726 O O . LEU A 1 90 ? 7.376 -9.347 7.380 1.00 96.19 90 LEU A O 1
ATOM 730 N N . HIS A 1 91 ? 9.135 -7.964 7.177 1.00 97.56 91 HIS A N 1
ATOM 731 C CA . HIS A 1 91 ? 8.584 -6.954 8.089 1.00 97.56 91 HIS A CA 1
ATOM 732 C C . HIS A 1 91 ? 7.251 -6.428 7.563 1.00 97.56 91 HIS A C 1
ATOM 734 O O . HIS A 1 91 ? 6.263 -6.342 8.290 1.00 97.56 91 HIS A O 1
ATOM 740 N N . LYS A 1 92 ? 7.188 -6.134 6.262 1.00 97.81 92 LYS A N 1
ATOM 741 C CA . LYS A 1 92 ? 5.952 -5.676 5.634 1.00 97.81 92 LYS A CA 1
ATOM 742 C C . LYS A 1 92 ? 4.835 -6.719 5.736 1.00 97.81 92 LYS A C 1
ATOM 744 O O . LYS A 1 92 ? 3.702 -6.346 6.034 1.00 97.81 92 LYS A O 1
ATOM 749 N N . ALA A 1 93 ? 5.141 -8.002 5.535 1.00 97.75 93 ALA A N 1
ATOM 750 C CA . ALA A 1 93 ? 4.187 -9.100 5.694 1.00 97.75 93 ALA A CA 1
ATOM 751 C C . ALA A 1 93 ? 3.665 -9.198 7.136 1.00 97.75 93 ALA A C 1
ATOM 753 O O . ALA A 1 93 ? 2.455 -9.209 7.341 1.00 97.75 93 ALA A O 1
ATOM 754 N N . GLN A 1 94 ? 4.554 -9.157 8.133 1.00 97.94 94 GLN A N 1
ATOM 755 C CA . GLN A 1 94 ? 4.195 -9.173 9.560 1.00 97.94 94 GLN A CA 1
ATOM 756 C C . GLN A 1 94 ? 3.235 -8.040 9.943 1.00 97.94 94 GLN A C 1
ATOM 758 O O . GLN A 1 94 ? 2.331 -8.223 10.761 1.00 97.94 94 GLN A O 1
ATOM 763 N N . ILE A 1 95 ? 3.420 -6.864 9.342 1.00 98.44 95 ILE A N 1
ATOM 764 C CA . ILE A 1 95 ? 2.600 -5.686 9.617 1.00 98.44 95 ILE A CA 1
ATOM 765 C C . ILE A 1 95 ? 1.267 -5.716 8.854 1.00 98.44 95 ILE A C 1
ATOM 767 O O . ILE A 1 95 ? 0.236 -5.370 9.432 1.00 98.44 95 ILE A O 1
ATOM 771 N N . GLU A 1 96 ? 1.251 -6.114 7.579 1.00 98.44 96 GLU A N 1
ATOM 772 C CA . GLU A 1 96 ? 0.053 -6.045 6.725 1.00 98.44 96 GLU A CA 1
ATOM 773 C C . GLU A 1 96 ? -0.866 -7.267 6.838 1.00 98.44 96 GLU A C 1
ATOM 775 O O . GLU A 1 96 ? -2.091 -7.111 6.795 1.00 98.44 96 GLU A O 1
ATOM 780 N N . ALA A 1 97 ? -0.311 -8.464 7.036 1.00 98.25 97 ALA A N 1
ATOM 781 C CA . ALA A 1 97 ? -1.076 -9.708 7.072 1.00 98.25 97 ALA A CA 1
ATOM 782 C C . ALA A 1 97 ? -2.227 -9.708 8.098 1.00 98.25 97 ALA A C 1
ATOM 784 O O . ALA A 1 97 ? -3.342 -10.085 7.725 1.00 98.25 97 ALA A O 1
ATOM 785 N N . PRO A 1 98 ? -2.069 -9.186 9.335 1.00 98.38 98 PRO A N 1
ATOM 786 C CA . PRO A 1 98 ? -3.162 -9.162 10.310 1.00 98.38 98 PRO A CA 1
ATOM 787 C C . PRO A 1 98 ? -4.404 -8.376 9.855 1.00 98.38 98 PRO A C 1
ATOM 789 O O . PRO A 1 98 ? -5.496 -8.581 10.387 1.00 98.38 98 PRO A O 1
ATOM 792 N N . TYR A 1 99 ? -4.284 -7.495 8.855 1.00 98.38 99 TYR A N 1
ATOM 793 C CA . TYR A 1 99 ? -5.424 -6.760 8.310 1.00 98.38 99 TYR A CA 1
ATOM 794 C C . TYR A 1 99 ? -6.222 -7.534 7.249 1.00 98.38 99 TYR A C 1
ATOM 796 O O . TYR A 1 99 ? -7.389 -7.200 7.014 1.00 98.38 99 TYR A O 1
ATOM 804 N N . HIS A 1 100 ? -5.647 -8.559 6.614 1.00 98.12 100 HIS A N 1
ATOM 805 C CA . HIS A 1 100 ? -6.316 -9.376 5.594 1.00 98.12 100 HIS A CA 1
ATOM 806 C C . HIS A 1 100 ? -7.612 -10.029 6.113 1.00 98.12 100 HIS A C 1
ATOM 808 O O . HIS A 1 100 ? -8.675 -9.804 5.517 1.00 98.12 100 HIS A O 1
ATOM 814 N N . PRO A 1 101 ? -7.621 -10.730 7.268 1.00 96.69 101 PRO A N 1
ATOM 815 C CA . PRO A 1 101 ? -8.856 -11.291 7.813 1.00 96.69 101 PRO A CA 1
ATOM 816 C C . PRO A 1 101 ? -9.859 -10.215 8.253 1.00 96.69 101 PRO A C 1
ATOM 818 O O . PRO A 1 101 ? -11.052 -10.509 8.368 1.00 96.69 101 PRO A O 1
ATOM 821 N N . LEU A 1 102 ? -9.412 -8.973 8.486 1.00 97.75 102 LEU A N 1
ATOM 822 C CA . LEU A 1 102 ? -10.282 -7.854 8.854 1.00 97.75 102 LEU A CA 1
ATOM 823 C C . LEU A 1 102 ? -10.962 -7.187 7.644 1.00 97.75 102 LEU A C 1
ATOM 825 O O . LEU A 1 102 ? -11.996 -6.541 7.799 1.00 97.75 102 LEU A O 1
ATOM 829 N N . THR A 1 103 ? -10.411 -7.366 6.442 1.00 97.25 103 THR A N 1
ATOM 830 C CA . THR A 1 103 ? -10.819 -6.681 5.203 1.00 97.25 103 THR A CA 1
ATOM 831 C C . THR A 1 103 ? -11.275 -7.680 4.136 1.00 97.25 103 THR A C 1
ATOM 833 O O . THR A 1 103 ? -10.807 -7.708 2.999 1.00 97.25 103 THR A O 1
ATOM 836 N N . A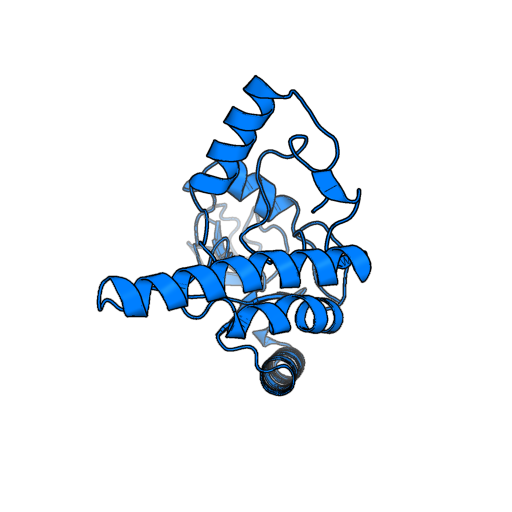RG A 1 104 ? -12.223 -8.546 4.511 1.00 94.69 104 ARG A N 1
ATOM 837 C CA . ARG A 1 104 ? -12.738 -9.642 3.666 1.00 94.69 104 ARG A CA 1
ATOM 838 C C . ARG A 1 104 ? -13.495 -9.201 2.410 1.00 94.69 104 ARG A C 1
ATOM 840 O O . ARG A 1 104 ? -13.772 -10.039 1.560 1.00 94.69 104 ARG A O 1
ATOM 847 N N . GLY A 1 105 ? -13.819 -7.917 2.274 1.00 95.19 105 GLY A N 1
ATOM 848 C CA . GLY A 1 105 ? -14.398 -7.362 1.052 1.00 95.19 105 GLY A CA 1
ATOM 849 C C . GLY A 1 105 ? -13.373 -7.247 -0.074 1.00 95.19 105 GLY A C 1
ATOM 850 O O . GLY A 1 105 ? -13.754 -7.120 -1.233 1.00 95.19 105 GLY A O 1
ATOM 851 N N . GLY A 1 106 ? -12.087 -7.303 0.271 1.00 95.81 106 GLY A N 1
ATOM 852 C CA . GLY A 1 106 ? -10.964 -7.288 -0.649 1.00 95.81 106 GLY A CA 1
ATOM 853 C C . GLY A 1 106 ? -9.754 -6.628 0.000 1.00 95.81 106 GLY A C 1
ATOM 854 O O . GLY A 1 106 ? -9.887 -5.619 0.693 1.00 95.81 106 GLY A O 1
ATOM 855 N N . HIS A 1 107 ? -8.590 -7.213 -0.246 1.00 96.50 107 HIS A N 1
ATOM 856 C CA . HIS A 1 107 ? -7.274 -6.771 0.199 1.00 96.50 107 HIS A CA 1
ATOM 857 C C . HIS A 1 107 ? -6.234 -7.293 -0.781 1.00 96.50 107 HIS A C 1
ATOM 859 O O . HIS A 1 107 ? -6.519 -8.200 -1.559 1.00 96.50 107 HIS A O 1
ATOM 865 N N . ILE A 1 108 ? -5.043 -6.714 -0.760 1.00 95.81 108 ILE A N 1
ATOM 866 C CA . ILE A 1 108 ? -3.912 -7.189 -1.545 1.00 95.81 108 ILE A CA 1
ATOM 867 C C . ILE A 1 108 ? -2.628 -6.826 -0.812 1.00 95.81 108 ILE A C 1
ATOM 869 O O . ILE A 1 108 ? -2.593 -5.816 -0.120 1.00 95.81 108 ILE A O 1
ATOM 873 N N . PHE A 1 109 ? -1.589 -7.628 -0.994 1.00 96.25 109 PHE A N 1
ATOM 874 C CA . PHE A 1 109 ? -0.236 -7.386 -0.516 1.00 96.25 109 PHE A CA 1
ATOM 875 C C . PHE A 1 109 ? 0.718 -7.231 -1.706 1.00 96.25 109 PHE A C 1
ATOM 877 O O . PHE A 1 109 ? 0.629 -7.974 -2.683 1.00 96.25 109 PHE A O 1
ATOM 884 N N . TYR A 1 110 ? 1.642 -6.273 -1.636 1.00 93.56 110 TYR A N 1
ATOM 885 C CA . TYR A 1 110 ? 2.680 -6.089 -2.656 1.00 93.56 110 TYR A CA 1
ATOM 886 C C . TYR A 1 110 ? 4.067 -6.244 -2.055 1.00 93.56 110 TYR A C 1
ATOM 888 O O . TYR A 1 110 ? 4.328 -5.705 -0.975 1.00 93.56 110 TYR A O 1
ATOM 896 N N . VAL A 1 111 ? 4.948 -6.892 -2.814 1.00 92.88 111 VAL A N 1
ATOM 897 C CA . VAL A 1 111 ? 6.396 -6.873 -2.603 1.00 92.88 111 VAL A CA 1
ATOM 898 C C . VAL A 1 111 ? 7.046 -6.278 -3.841 1.00 92.88 111 VAL A C 1
ATOM 900 O O . VAL A 1 111 ? 6.865 -6.792 -4.938 1.00 92.88 111 VAL A O 1
ATOM 903 N N . GLU A 1 112 ? 7.785 -5.192 -3.662 1.00 90.50 112 GLU A N 1
ATOM 904 C CA . GLU A 1 112 ? 8.650 -4.603 -4.690 1.00 90.50 112 GLU A CA 1
ATOM 905 C C . GLU A 1 112 ? 10.037 -5.253 -4.586 1.00 90.50 112 GLU A C 1
ATOM 907 O O . GLU A 1 112 ? 10.666 -5.132 -3.534 1.00 90.50 112 GLU A O 1
ATOM 912 N N . ILE A 1 113 ? 10.494 -5.936 -5.639 1.00 86.56 113 ILE A N 1
ATOM 913 C CA . ILE A 1 113 ? 11.829 -6.553 -5.718 1.00 86.56 113 ILE A CA 1
ATOM 914 C C . ILE A 1 113 ? 12.716 -5.823 -6.730 1.00 86.56 113 ILE A C 1
ATOM 916 O O . ILE A 1 113 ? 12.224 -5.284 -7.725 1.00 86.56 113 ILE A O 1
ATOM 920 N N . ASP A 1 114 ? 14.028 -5.819 -6.483 1.00 75.00 114 ASP A N 1
ATOM 921 C CA . ASP A 1 114 ? 14.999 -5.307 -7.451 1.00 75.00 114 ASP A CA 1
ATOM 922 C C . ASP A 1 114 ? 15.288 -6.338 -8.549 1.00 75.00 114 ASP A C 1
ATOM 924 O O . ASP A 1 114 ? 15.327 -7.550 -8.318 1.00 75.00 114 ASP A O 1
ATOM 928 N N . GLY A 1 115 ? 15.541 -5.831 -9.751 1.00 68.00 115 GLY A N 1
ATOM 929 C CA . GLY A 1 115 ? 15.985 -6.627 -10.884 1.00 68.00 115 GLY A CA 1
ATOM 930 C C . GLY A 1 115 ? 14.915 -7.499 -11.544 1.00 68.00 115 GLY A C 1
ATOM 931 O O . GLY A 1 115 ? 13.704 -7.334 -11.377 1.00 68.00 115 GLY A O 1
ATOM 932 N N . ASP A 1 116 ? 15.397 -8.408 -12.390 1.00 71.31 116 ASP A N 1
ATOM 933 C CA . ASP A 1 116 ? 14.554 -9.269 -13.209 1.00 71.31 116 ASP A CA 1
ATOM 934 C C . ASP A 1 116 ? 14.215 -10.572 -12.481 1.00 71.31 116 ASP A C 1
ATOM 936 O O . ASP A 1 116 ? 15.040 -11.488 -12.387 1.00 71.31 116 ASP A O 1
ATOM 940 N N . ALA A 1 117 ? 12.972 -10.672 -12.011 1.00 72.25 117 ALA A N 1
ATOM 941 C CA . ALA A 1 117 ? 12.448 -11.862 -11.351 1.00 72.25 117 ALA A CA 1
ATOM 942 C C . ALA A 1 117 ? 12.607 -13.139 -12.196 1.00 72.25 117 ALA A C 1
ATOM 944 O O . ALA A 1 117 ? 12.719 -14.229 -11.635 1.00 72.25 117 ALA A O 1
ATOM 945 N N . THR A 1 118 ? 12.663 -13.036 -13.534 1.00 69.19 118 THR A N 1
ATOM 946 C CA . THR A 1 118 ? 12.805 -14.217 -14.404 1.00 69.19 118 THR A CA 1
ATOM 947 C C . THR A 1 118 ? 14.137 -14.935 -14.217 1.00 69.19 118 THR A C 1
ATOM 949 O O . THR A 1 118 ? 14.232 -16.126 -14.504 1.00 69.19 118 THR A O 1
ATOM 952 N N . HIS A 1 119 ? 15.163 -14.229 -13.738 1.00 73.19 119 HIS A N 1
ATOM 953 C CA . HIS A 1 119 ? 16.491 -14.788 -13.498 1.00 73.19 119 HIS A CA 1
ATOM 954 C C . HIS A 1 119 ? 16.697 -15.219 -12.037 1.00 73.19 119 HIS A C 1
ATOM 956 O O . HIS A 1 119 ? 17.744 -15.774 -11.714 1.00 73.19 119 HIS A O 1
ATOM 962 N N . ASN A 1 120 ? 15.710 -14.997 -11.159 1.00 79.00 120 ASN A N 1
ATOM 963 C CA . ASN A 1 120 ? 15.773 -15.362 -9.743 1.00 79.00 120 ASN A CA 1
ATOM 964 C C . ASN A 1 120 ? 14.451 -15.987 -9.245 1.00 79.00 120 ASN A C 1
ATOM 966 O O . ASN A 1 120 ? 13.772 -15.422 -8.381 1.00 79.00 120 ASN A O 1
ATOM 970 N N . PRO A 1 121 ? 14.064 -17.164 -9.774 1.00 84.88 121 PRO A N 1
ATOM 971 C CA . PRO A 1 121 ? 12.823 -17.829 -9.380 1.00 84.88 121 PRO A CA 1
ATOM 972 C C . PRO A 1 121 ? 12.799 -18.207 -7.893 1.00 84.88 121 PRO A C 1
ATOM 974 O O . PRO A 1 121 ? 11.737 -18.202 -7.278 1.00 84.88 121 PRO A O 1
ATOM 977 N N . GLU A 1 122 ? 13.957 -18.481 -7.287 1.00 87.31 122 GLU A N 1
ATOM 978 C CA . GLU A 1 122 ? 14.052 -18.802 -5.860 1.00 87.31 122 GLU A CA 1
ATOM 979 C C . GLU A 1 122 ? 13.626 -17.633 -4.965 1.00 87.31 122 GLU A C 1
ATOM 981 O O . GLU A 1 122 ? 13.004 -17.855 -3.929 1.00 87.31 122 GLU A O 1
ATOM 986 N N . ALA A 1 123 ? 13.923 -16.386 -5.352 1.00 85.25 123 ALA A N 1
ATOM 987 C CA . ALA A 1 123 ? 13.449 -15.217 -4.613 1.00 85.25 123 ALA A CA 1
ATOM 988 C C . ALA A 1 123 ? 11.922 -15.105 -4.648 1.00 85.25 123 ALA A C 1
ATOM 990 O O . ALA A 1 123 ? 11.306 -14.844 -3.617 1.00 85.25 123 ALA A O 1
ATOM 991 N N . VAL A 1 124 ? 11.311 -15.365 -5.807 1.00 88.69 124 VAL A N 1
ATOM 992 C CA . VAL A 1 124 ? 9.848 -15.385 -5.937 1.00 88.69 124 VAL A CA 1
ATOM 993 C C . VAL A 1 124 ? 9.250 -16.491 -5.071 1.00 88.69 124 VAL A C 1
ATOM 995 O O . VAL A 1 124 ? 8.299 -16.224 -4.344 1.00 88.69 124 VAL A O 1
ATOM 998 N N . MET A 1 125 ? 9.834 -17.694 -5.084 1.00 91.44 125 MET A N 1
ATOM 999 C CA . MET A 1 125 ? 9.368 -18.804 -4.245 1.00 91.44 125 MET A CA 1
ATOM 1000 C C . MET A 1 125 ? 9.425 -18.461 -2.757 1.00 91.44 125 MET A C 1
ATOM 1002 O O . MET A 1 125 ? 8.424 -18.625 -2.076 1.00 91.44 125 MET A O 1
ATOM 1006 N N . ARG A 1 126 ? 10.527 -17.876 -2.267 1.00 92.06 126 ARG A N 1
ATOM 1007 C CA . ARG A 1 126 ? 10.624 -17.446 -0.860 1.00 92.06 126 ARG A CA 1
ATOM 1008 C C . ARG A 1 126 ? 9.558 -16.419 -0.477 1.00 92.06 126 ARG A C 1
ATOM 1010 O O . ARG A 1 126 ? 9.053 -16.451 0.639 1.00 92.06 126 ARG A O 1
ATOM 1017 N N . ILE A 1 127 ? 9.214 -15.507 -1.387 1.00 92.62 127 ILE A N 1
ATOM 1018 C CA . ILE A 1 127 ? 8.145 -14.531 -1.150 1.00 92.62 127 ILE A CA 1
ATOM 1019 C C . ILE A 1 127 ? 6.779 -15.224 -1.104 1.00 92.62 127 ILE A C 1
ATOM 1021 O O . ILE A 1 127 ? 5.960 -14.874 -0.260 1.00 92.62 127 ILE A O 1
ATOM 1025 N N . VAL A 1 128 ? 6.529 -16.196 -1.985 1.00 94.38 128 VAL A N 1
ATOM 1026 C CA . VAL A 1 128 ? 5.280 -16.973 -1.989 1.00 94.38 128 VAL A CA 1
ATOM 1027 C C . VAL A 1 128 ? 5.157 -17.823 -0.723 1.00 94.38 128 VAL A C 1
ATOM 1029 O O . VAL A 1 128 ? 4.105 -17.789 -0.094 1.00 94.38 128 VAL A O 1
ATOM 1032 N N . ASP A 1 129 ? 6.228 -18.500 -0.305 1.00 96.62 129 ASP A N 1
ATOM 1033 C CA . ASP A 1 129 ? 6.264 -19.288 0.934 1.00 96.62 129 ASP A CA 1
ATOM 1034 C C . ASP A 1 129 ? 5.985 -18.400 2.157 1.00 96.62 129 ASP A C 1
ATOM 1036 O O . ASP A 1 129 ? 5.196 -18.757 3.025 1.00 96.62 129 ASP A O 1
ATOM 1040 N N . MET A 1 130 ? 6.558 -17.193 2.193 1.00 96.88 130 MET A N 1
ATOM 1041 C CA . MET A 1 130 ? 6.259 -16.200 3.228 1.00 96.88 130 MET A CA 1
ATOM 1042 C C . MET A 1 130 ? 4.794 -15.736 3.175 1.00 96.88 130 MET A C 1
ATOM 1044 O O . MET A 1 130 ? 4.164 -15.566 4.214 1.00 96.88 130 MET A O 1
ATOM 1048 N N . MET A 1 131 ? 4.229 -15.499 1.987 1.00 96.31 131 MET A N 1
ATOM 1049 C CA . MET A 1 131 ? 2.813 -15.129 1.867 1.00 96.31 131 MET A CA 1
ATOM 1050 C C . MET A 1 131 ? 1.899 -16.230 2.426 1.00 96.31 131 MET A C 1
ATOM 1052 O O . MET A 1 131 ? 0.917 -15.902 3.090 1.00 96.31 131 MET A O 1
ATOM 1056 N N . ASP A 1 132 ? 2.236 -17.501 2.200 1.00 96.81 132 ASP A N 1
ATOM 1057 C CA . ASP A 1 132 ? 1.524 -18.650 2.772 1.00 96.81 132 ASP A CA 1
ATOM 1058 C C . ASP A 1 132 ? 1.687 -18.716 4.301 1.00 96.81 132 ASP A C 1
ATOM 1060 O O . ASP A 1 132 ? 0.692 -18.769 5.024 1.00 96.81 132 ASP A O 1
ATOM 1064 N N . GLU A 1 133 ? 2.921 -18.595 4.809 1.00 97.69 133 GLU A N 1
ATOM 1065 C CA . GLU A 1 133 ? 3.233 -18.626 6.249 1.00 97.69 133 GLU A CA 1
ATOM 1066 C C . GLU A 1 133 ? 2.449 -17.571 7.048 1.00 97.69 133 GLU A C 1
ATOM 1068 O O . GLU A 1 133 ? 1.996 -17.837 8.163 1.00 97.69 133 GLU A O 1
ATOM 1073 N N . TYR A 1 134 ? 2.261 -16.379 6.473 1.00 97.56 134 TYR A N 1
ATOM 1074 C CA . TYR A 1 134 ? 1.566 -15.259 7.112 1.00 97.56 134 TYR A CA 1
ATOM 1075 C C . TYR A 1 134 ? 0.067 -15.161 6.765 1.00 97.56 134 TYR A C 1
ATOM 1077 O O . TYR A 1 134 ? -0.559 -14.166 7.125 1.00 97.56 134 TYR A O 1
ATOM 1085 N N . ASP A 1 135 ? -0.535 -16.160 6.106 1.00 96.25 135 ASP A N 1
ATOM 1086 C CA . ASP A 1 135 ? -1.965 -16.174 5.721 1.00 96.25 135 ASP A CA 1
ATOM 1087 C C . ASP A 1 135 ? -2.378 -14.959 4.854 1.00 96.25 135 ASP A C 1
ATOM 1089 O O . ASP A 1 135 ? -3.437 -14.335 5.005 1.00 96.25 135 ASP A O 1
ATOM 1093 N N . ILE A 1 136 ? -1.510 -14.575 3.915 1.00 97.38 136 ILE A N 1
ATOM 1094 C CA . ILE A 1 136 ? -1.759 -13.471 2.984 1.00 97.38 136 ILE A CA 1
ATOM 1095 C C . ILE A 1 136 ? -2.714 -13.942 1.880 1.00 97.38 136 ILE A C 1
ATOM 1097 O O . ILE A 1 136 ? -2.314 -14.526 0.878 1.00 97.38 136 ILE A O 1
ATOM 1101 N N . GLY A 1 137 ? -4.001 -13.609 2.029 1.00 93.38 137 GLY A N 1
ATOM 1102 C CA . GLY A 1 137 ? -5.057 -14.066 1.108 1.00 93.38 137 GLY A CA 1
ATOM 1103 C C . GLY A 1 137 ? -4.954 -13.624 -0.365 1.00 93.38 137 GLY A C 1
ATOM 1104 O O . GLY A 1 137 ? -5.469 -14.315 -1.243 1.00 93.38 137 GLY A O 1
ATOM 1105 N N . TYR A 1 138 ? -4.310 -12.493 -0.673 1.00 95.19 138 TYR A N 1
ATOM 1106 C CA . TYR A 1 138 ? -4.031 -12.071 -2.052 1.00 95.19 138 TYR A CA 1
ATOM 1107 C C . TYR A 1 138 ? -2.753 -11.235 -2.094 1.00 95.19 138 TYR A C 1
ATOM 1109 O O . TYR A 1 138 ? -2.628 -10.254 -1.361 1.00 95.19 138 TYR A O 1
ATOM 1117 N N . GLY A 1 139 ? -1.806 -11.614 -2.953 1.00 92.94 139 GLY A N 1
ATOM 1118 C CA . GLY A 1 139 ? -0.490 -10.990 -3.036 1.00 92.94 139 GLY A CA 1
ATOM 1119 C C . GLY A 1 139 ? 0.027 -10.860 -4.467 1.00 92.94 139 GLY A C 1
ATOM 1120 O O . GLY A 1 139 ? -0.429 -11.548 -5.380 1.00 92.94 139 GLY A O 1
ATOM 1121 N N . SER A 1 140 ? 0.986 -9.959 -4.669 1.00 91.38 140 SER A N 1
ATOM 1122 C CA . SER A 1 140 ? 1.696 -9.777 -5.935 1.00 91.38 140 SER A CA 1
ATOM 1123 C C . SER A 1 140 ? 3.155 -9.409 -5.689 1.00 91.38 140 SER A C 1
ATOM 1125 O O . SER A 1 140 ? 3.467 -8.587 -4.827 1.00 91.38 140 SER A O 1
ATOM 1127 N N . VAL A 1 141 ? 4.037 -9.966 -6.516 1.00 89.38 141 VAL A N 1
ATOM 1128 C CA . VAL A 1 141 ? 5.448 -9.580 -6.597 1.00 89.38 141 VAL A CA 1
ATOM 1129 C C . VAL A 1 141 ? 5.616 -8.640 -7.785 1.00 89.38 141 VAL A C 1
ATOM 1131 O O . VAL A 1 141 ? 5.278 -8.982 -8.920 1.00 89.38 141 VAL A O 1
ATOM 1134 N N . ASN A 1 142 ? 6.083 -7.431 -7.511 1.00 86.69 142 ASN A N 1
ATOM 1135 C CA . ASN A 1 142 ? 6.294 -6.376 -8.485 1.00 86.69 142 ASN A CA 1
ATOM 1136 C C . ASN A 1 142 ? 7.785 -6.289 -8.805 1.00 86.69 142 ASN A C 1
ATOM 1138 O O . ASN A 1 142 ? 8.621 -6.203 -7.911 1.00 86.69 142 ASN A O 1
ATOM 1142 N N . HIS A 1 143 ? 8.098 -6.300 -10.095 1.00 81.62 143 HIS A N 1
ATOM 1143 C CA . HIS A 1 143 ? 9.445 -6.127 -10.617 1.00 81.62 143 HIS A CA 1
ATOM 1144 C C . HIS A 1 143 ? 9.382 -5.246 -11.864 1.00 81.62 143 HIS A C 1
ATOM 1146 O O . HIS A 1 143 ? 8.346 -5.178 -12.537 1.00 81.62 143 HIS A O 1
ATOM 1152 N N . ASN A 1 144 ? 10.475 -4.553 -12.169 1.00 79.94 144 ASN A N 1
ATOM 1153 C CA . ASN A 1 144 ? 10.527 -3.674 -13.331 1.00 79.94 144 ASN A CA 1
ATOM 1154 C C . ASN A 1 144 ? 10.645 -4.488 -14.620 1.00 79.94 144 ASN A C 1
ATOM 1156 O O . ASN A 1 144 ? 11.404 -5.454 -14.699 1.00 79.94 144 ASN A O 1
ATOM 1160 N N . ARG A 1 145 ? 9.918 -4.064 -15.656 1.00 84.50 145 ARG A N 1
ATOM 1161 C CA . ARG A 1 145 ? 10.045 -4.625 -17.001 1.00 84.50 145 ARG A CA 1
ATOM 1162 C C . ARG A 1 145 ? 9.893 -3.515 -18.033 1.00 84.50 145 ARG A C 1
ATOM 1164 O O . ARG A 1 145 ? 8.813 -2.943 -18.182 1.00 84.50 145 ARG A O 1
ATOM 1171 N N . ASN A 1 146 ? 10.963 -3.236 -18.768 1.00 86.31 146 ASN A N 1
ATOM 1172 C CA . ASN A 1 146 ? 10.902 -2.380 -19.945 1.00 86.31 146 ASN A CA 1
ATOM 1173 C C . ASN A 1 146 ? 10.844 -3.239 -21.203 1.00 86.31 146 ASN A C 1
ATOM 1175 O O . ASN A 1 146 ? 11.499 -4.279 -21.281 1.00 86.31 146 ASN A O 1
ATOM 1179 N N . ARG A 1 147 ? 10.109 -2.771 -22.210 1.00 89.19 147 ARG A N 1
ATOM 1180 C CA . ARG A 1 147 ? 9.996 -3.416 -23.517 1.00 89.19 147 ARG A CA 1
ATOM 1181 C C . ARG A 1 147 ? 10.120 -2.385 -24.630 1.00 89.19 147 ARG A C 1
ATOM 1183 O O . ARG A 1 147 ? 9.392 -1.401 -24.669 1.00 89.19 147 ARG A O 1
ATOM 1190 N N . CYS A 1 148 ? 11.025 -2.617 -25.575 1.00 91.12 148 CYS A N 1
ATOM 1191 C CA . CYS A 1 148 ? 11.059 -1.863 -26.820 1.00 91.12 148 CYS A CA 1
ATOM 1192 C C . CYS A 1 148 ? 9.939 -2.348 -27.740 1.00 91.12 148 CYS A C 1
ATOM 1194 O O . CYS A 1 148 ? 9.898 -3.520 -28.123 1.00 91.12 148 CYS A O 1
ATOM 1196 N N . MET A 1 149 ? 9.064 -1.429 -28.133 1.00 91.38 149 MET A N 1
ATOM 1197 C CA . MET A 1 149 ? 7.890 -1.741 -28.944 1.00 91.38 149 MET A CA 1
ATOM 1198 C C . MET A 1 149 ? 8.221 -1.994 -30.418 1.00 91.38 149 MET A C 1
ATOM 1200 O O . MET A 1 149 ? 7.426 -2.616 -31.116 1.00 91.38 149 MET A O 1
ATOM 1204 N N . ASP A 1 150 ? 9.411 -1.592 -30.873 1.00 93.56 150 ASP A N 1
ATOM 1205 C CA . ASP A 1 150 ? 9.815 -1.742 -32.275 1.00 93.56 150 ASP A CA 1
ATOM 1206 C C . ASP A 1 150 ? 10.600 -3.036 -32.536 1.00 93.56 150 ASP A C 1
ATOM 1208 O O . ASP A 1 150 ? 10.421 -3.670 -33.573 1.00 93.56 150 ASP A O 1
ATOM 1212 N N . CYS A 1 151 ? 11.483 -3.448 -31.616 1.00 94.31 1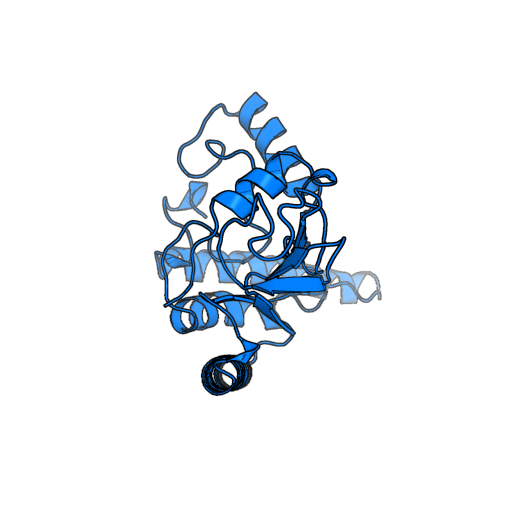51 CYS A N 1
ATOM 1213 C CA . CYS A 1 151 ? 12.349 -4.622 -31.812 1.00 94.31 151 CYS A CA 1
ATOM 1214 C C . CYS A 1 151 ? 12.153 -5.744 -30.780 1.00 94.31 151 CYS A C 1
ATOM 1216 O O . CYS A 1 151 ? 12.816 -6.780 -30.879 1.00 94.31 151 CYS A O 1
ATOM 1218 N N . GLY A 1 152 ? 11.283 -5.539 -29.784 1.00 90.94 152 GLY A N 1
ATOM 1219 C CA . GLY A 1 152 ? 10.968 -6.521 -28.746 1.00 90.94 152 GLY A CA 1
ATOM 1220 C C . GLY A 1 152 ? 12.064 -6.747 -27.703 1.00 90.94 152 GLY A C 1
ATOM 1221 O O . GLY A 1 152 ? 11.973 -7.710 -26.955 1.00 90.94 152 GLY A O 1
ATOM 1222 N N . TYR A 1 153 ? 13.109 -5.912 -27.656 1.00 90.56 153 TYR A N 1
ATOM 1223 C CA . TYR A 1 153 ? 14.124 -5.986 -26.600 1.00 90.56 153 TYR A CA 1
ATOM 1224 C C . TYR A 1 153 ? 13.505 -5.704 -25.227 1.00 90.56 153 TYR A C 1
ATOM 1226 O O . TYR A 1 153 ? 12.737 -4.751 -25.096 1.00 90.56 153 TYR A O 1
ATOM 1234 N N . GLU A 1 154 ? 13.880 -6.482 -24.214 1.00 88.31 154 GLU A N 1
ATOM 1235 C CA . GLU A 1 154 ? 13.377 -6.350 -22.848 1.00 88.31 154 GLU A CA 1
ATOM 1236 C C . GLU A 1 154 ? 14.524 -6.340 -21.835 1.00 88.31 154 GLU A C 1
ATOM 1238 O O . GLU A 1 154 ? 15.545 -6.997 -22.039 1.00 88.31 154 GLU A O 1
ATOM 1243 N N . ASN A 1 155 ? 14.353 -5.590 -20.746 1.00 85.88 155 ASN A N 1
ATOM 1244 C CA . ASN A 1 155 ? 15.231 -5.615 -19.575 1.00 85.88 155 ASN A CA 1
ATOM 1245 C C . ASN A 1 155 ? 14.453 -5.205 -18.306 1.00 85.88 155 ASN A C 1
ATOM 1247 O O . ASN A 1 155 ? 13.275 -4.849 -18.382 1.00 85.88 155 ASN A O 1
ATOM 1251 N N . ALA A 1 156 ? 15.115 -5.236 -17.147 1.00 83.31 156 ALA A N 1
ATOM 1252 C CA . ALA A 1 156 ? 14.540 -4.857 -15.850 1.00 83.31 156 ALA A CA 1
ATOM 1253 C C . ALA A 1 156 ? 15.208 -3.620 -15.218 1.00 83.31 156 ALA A C 1
ATOM 1255 O O . ALA A 1 156 ? 15.110 -3.395 -14.014 1.00 83.31 156 ALA A O 1
ATOM 1256 N N . GLU A 1 157 ? 15.912 -2.812 -16.016 1.00 82.81 157 GLU A N 1
ATOM 1257 C CA . GLU A 1 157 ? 16.517 -1.566 -15.532 1.00 82.81 157 GLU A CA 1
ATOM 1258 C C . GLU A 1 157 ? 15.443 -0.585 -15.039 1.00 82.81 157 GLU A C 1
ATOM 1260 O O . GLU A 1 157 ? 14.322 -0.561 -15.547 1.00 82.81 157 GLU A O 1
ATOM 1265 N N . LYS A 1 158 ? 15.784 0.283 -14.080 1.00 76.69 158 LYS A N 1
ATOM 1266 C CA . LYS A 1 158 ? 14.831 1.262 -13.526 1.00 76.69 158 LYS A CA 1
ATOM 1267 C C . LYS A 1 158 ? 14.274 2.217 -14.590 1.00 76.69 158 LYS A C 1
ATOM 1269 O O . LYS A 1 158 ? 13.123 2.636 -14.504 1.00 76.69 158 LYS A O 1
ATOM 1274 N N . VAL A 1 159 ? 15.097 2.582 -15.574 1.00 81.75 159 VAL A N 1
ATOM 1275 C CA . VAL A 1 159 ? 14.738 3.500 -16.660 1.00 81.75 159 VAL A CA 1
ATOM 1276 C C . VAL A 1 159 ? 15.420 3.049 -17.949 1.00 81.75 159 VAL A C 1
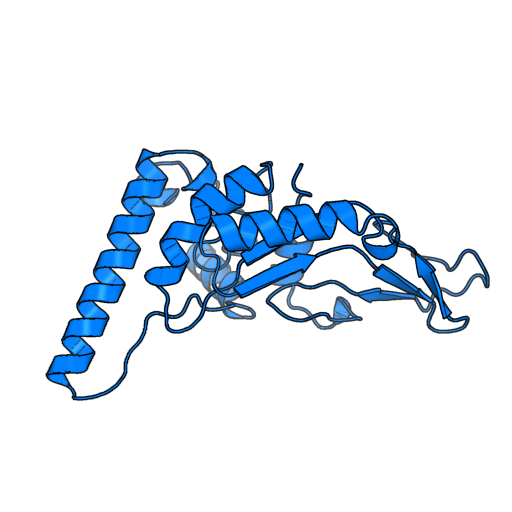ATOM 1278 O O . VAL A 1 159 ? 16.643 3.005 -18.010 1.00 81.75 159 VAL A O 1
ATOM 1281 N N . MET A 1 160 ? 14.629 2.787 -18.992 1.00 86.19 160 MET A N 1
ATOM 1282 C CA . MET A 1 160 ? 15.104 2.626 -20.370 1.00 86.19 160 MET A CA 1
ATOM 1283 C C . MET A 1 160 ? 14.445 3.701 -21.245 1.00 86.19 160 MET A C 1
ATOM 1285 O O . MET A 1 160 ? 13.247 3.631 -21.516 1.00 86.19 160 MET A O 1
ATOM 1289 N N . ASP A 1 161 ? 15.194 4.735 -21.638 1.00 89.50 161 ASP A N 1
ATOM 1290 C CA . ASP A 1 161 ? 14.704 5.811 -22.528 1.00 89.50 161 ASP A CA 1
ATOM 1291 C C . ASP A 1 161 ? 14.995 5.527 -24.009 1.00 89.50 161 ASP A C 1
AT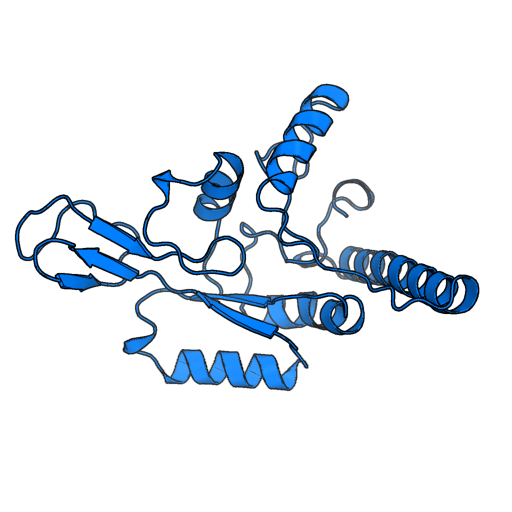OM 1293 O O . ASP A 1 161 ? 14.297 6.008 -24.902 1.00 89.50 161 ASP A O 1
ATOM 1297 N N . VAL A 1 162 ? 16.048 4.752 -24.278 1.00 92.69 162 VAL A N 1
ATOM 1298 C CA . VAL A 1 162 ? 16.499 4.397 -25.625 1.00 92.69 162 VAL A CA 1
ATOM 1299 C C . VAL A 1 162 ? 16.810 2.909 -25.648 1.00 92.69 162 VAL A C 1
ATOM 1301 O O . VAL A 1 162 ? 17.543 2.408 -24.799 1.00 92.69 162 VAL A O 1
ATOM 1304 N N . CYS A 1 163 ? 16.268 2.195 -26.632 1.00 92.62 163 CYS A N 1
ATOM 1305 C CA . CYS A 1 163 ? 16.538 0.779 -26.804 1.00 92.62 163 CYS A CA 1
ATOM 1306 C C . CYS A 1 163 ? 18.018 0.565 -27.173 1.00 92.62 163 CYS A C 1
ATOM 1308 O O . CYS A 1 163 ? 18.444 1.049 -28.227 1.00 92.62 163 CYS A O 1
ATOM 1310 N N . PRO A 1 164 ? 18.786 -0.227 -26.403 1.00 93.94 164 PRO A N 1
ATOM 1311 C CA . PRO A 1 164 ? 20.201 -0.472 -26.694 1.00 93.94 164 PRO A CA 1
ATOM 1312 C C . PRO A 1 164 ? 20.414 -1.307 -27.967 1.00 93.94 164 PRO A C 1
ATOM 1314 O O . PRO A 1 164 ? 21.507 -1.319 -28.523 1.00 93.94 164 PRO A O 1
ATOM 1317 N N . LYS A 1 165 ? 19.371 -1.999 -28.449 1.00 93.88 165 LYS A N 1
ATOM 1318 C CA . LYS A 1 165 ? 19.434 -2.872 -29.629 1.00 93.88 165 LYS A CA 1
ATOM 1319 C C . LYS A 1 165 ? 19.142 -2.146 -30.946 1.00 93.88 165 LYS A C 1
ATOM 1321 O O . LYS A 1 165 ? 19.756 -2.469 -31.956 1.00 93.88 165 LYS A O 1
ATOM 1326 N N . CYS A 1 166 ? 18.186 -1.213 -30.964 1.00 95.38 166 CYS A N 1
ATOM 1327 C CA . CYS A 1 166 ? 17.739 -0.549 -32.200 1.00 95.38 166 CYS A CA 1
ATOM 1328 C C . CYS A 1 166 ? 17.719 0.986 -32.140 1.00 95.38 166 CYS A C 1
ATOM 1330 O O . CYS A 1 166 ? 17.373 1.617 -33.133 1.00 95.38 166 CYS A O 1
ATOM 1332 N N . GLY A 1 167 ? 18.049 1.600 -30.999 1.00 94.38 167 GLY A N 1
ATOM 1333 C CA . GLY A 1 167 ? 18.037 3.057 -30.829 1.00 94.38 167 GLY A CA 1
ATOM 1334 C C . GLY A 1 167 ? 16.644 3.690 -30.740 1.00 94.38 167 GLY A C 1
ATOM 1335 O O . GLY A 1 167 ? 16.535 4.914 -30.667 1.00 94.38 167 GLY A O 1
ATOM 1336 N N . SER A 1 168 ? 15.574 2.889 -30.741 1.00 93.75 168 SER A N 1
ATOM 1337 C CA . SER A 1 168 ? 14.204 3.394 -30.624 1.00 93.75 168 SER A CA 1
ATOM 1338 C C . SER A 1 168 ? 13.938 4.032 -29.259 1.00 93.75 168 SER A C 1
ATOM 1340 O O . SER A 1 168 ? 14.417 3.547 -28.236 1.00 93.75 168 SER A O 1
ATOM 1342 N N . LYS A 1 169 ? 13.117 5.086 -29.250 1.00 92.19 169 LYS A N 1
ATOM 1343 C CA . LYS A 1 169 ? 12.552 5.712 -28.041 1.00 92.19 169 LYS A CA 1
ATOM 1344 C C . LYS A 1 169 ? 11.130 5.232 -27.731 1.00 92.19 169 LYS A C 1
ATOM 1346 O O . LYS A 1 169 ? 10.512 5.706 -26.785 1.00 92.19 169 LYS A O 1
ATOM 1351 N N . ASN A 1 170 ? 10.598 4.316 -28.540 1.00 90.25 170 ASN A N 1
ATOM 1352 C CA . ASN A 1 170 ? 9.280 3.719 -28.363 1.00 90.25 170 ASN A CA 1
ATOM 1353 C C . ASN A 1 170 ? 9.364 2.601 -27.310 1.00 90.25 170 ASN A C 1
ATOM 1355 O O . ASN A 1 170 ? 9.498 1.416 -27.643 1.00 90.25 170 ASN A O 1
ATOM 1359 N N . ILE A 1 171 ? 9.408 3.003 -26.037 1.00 88.06 171 ILE A N 1
ATOM 1360 C CA . ILE A 1 171 ? 9.613 2.115 -24.891 1.00 88.06 171 ILE A CA 1
ATOM 1361 C C . ILE A 1 171 ? 8.350 2.048 -24.031 1.00 88.06 171 ILE A C 1
ATOM 1363 O O . ILE A 1 171 ? 7.841 3.073 -23.587 1.00 88.06 171 ILE A O 1
ATOM 1367 N N . ASP A 1 172 ? 7.895 0.828 -23.760 1.00 84.94 172 ASP A N 1
ATOM 1368 C CA . ASP A 1 172 ? 6.820 0.507 -22.824 1.00 84.94 172 ASP A CA 1
ATOM 1369 C C . ASP A 1 172 ? 7.431 0.123 -21.469 1.00 84.94 172 ASP A C 1
ATOM 1371 O O . ASP A 1 172 ? 8.408 -0.634 -21.416 1.00 84.94 172 ASP A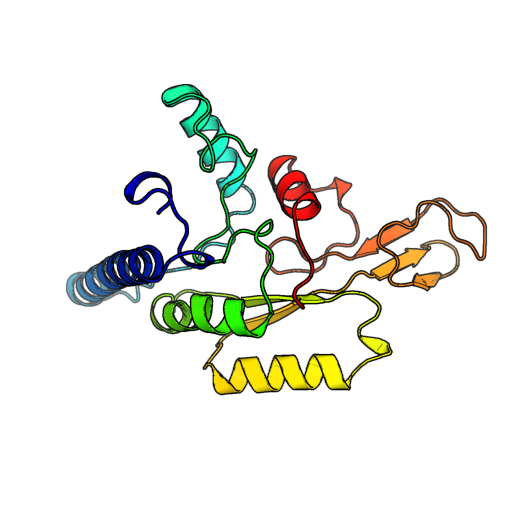 O 1
ATOM 1375 N N . ARG A 1 173 ? 6.888 0.664 -20.374 1.00 82.81 173 ARG A N 1
ATOM 1376 C CA . ARG A 1 173 ? 7.364 0.407 -19.006 1.00 82.81 173 ARG A CA 1
ATOM 1377 C C . ARG A 1 173 ? 6.239 -0.217 -18.208 1.00 82.81 173 ARG A C 1
ATOM 1379 O O . ARG A 1 173 ? 5.348 0.473 -17.718 1.00 82.81 173 ARG A O 1
ATOM 1386 N N . LEU A 1 174 ? 6.290 -1.535 -18.079 1.00 75.00 174 LEU A N 1
ATOM 1387 C CA . LEU A 1 174 ? 5.280 -2.297 -17.366 1.00 75.00 174 LEU A CA 1
ATOM 1388 C C . LEU A 1 174 ? 5.526 -2.179 -15.865 1.00 75.00 174 LEU A C 1
ATOM 1390 O O . LEU A 1 174 ? 6.484 -2.741 -15.336 1.00 75.00 174 LEU A O 1
ATOM 1394 N N . GLN A 1 175 ? 4.638 -1.462 -15.183 1.00 70.56 175 GLN A N 1
ATOM 1395 C CA . GLN A 1 175 ? 4.641 -1.352 -13.725 1.00 70.56 175 GLN A CA 1
ATOM 1396 C C . GLN A 1 175 ? 3.231 -1.552 -13.163 1.00 70.56 175 GLN A C 1
ATOM 1398 O O . GLN A 1 175 ? 2.224 -1.249 -13.813 1.00 70.56 175 GLN A O 1
ATOM 1403 N N . ARG A 1 176 ? 3.150 -2.096 -11.943 1.00 68.62 176 ARG A N 1
ATOM 1404 C CA . ARG A 1 176 ? 1.888 -2.305 -11.224 1.00 68.62 176 ARG A CA 1
ATOM 1405 C C . ARG A 1 176 ? 1.701 -1.212 -10.185 1.00 68.62 176 ARG A C 1
ATOM 1407 O O . ARG A 1 176 ? 2.428 -1.178 -9.202 1.00 68.62 176 ARG A O 1
ATOM 1414 N N . ILE A 1 177 ? 0.694 -0.358 -10.356 1.00 64.50 177 ILE A N 1
ATOM 1415 C CA . ILE A 1 177 ? 0.481 0.785 -9.452 1.00 64.50 177 ILE A CA 1
ATOM 1416 C C . ILE A 1 177 ? -0.587 0.475 -8.390 1.00 64.50 177 ILE A C 1
ATOM 1418 O O . ILE A 1 177 ? -0.330 0.637 -7.207 1.00 64.50 177 ILE A O 1
ATOM 1422 N N . THR A 1 178 ? -1.761 -0.040 -8.746 1.00 56.81 178 THR A N 1
ATOM 1423 C CA . THR A 1 178 ? -2.863 -0.249 -7.771 1.00 56.81 178 THR A CA 1
ATOM 1424 C C . THR A 1 178 ? -3.486 -1.638 -7.796 1.00 56.81 178 THR A C 1
ATOM 1426 O O . THR A 1 178 ? -4.479 -1.872 -7.110 1.00 56.81 178 THR A O 1
ATOM 1429 N N . GLY A 1 179 ? -2.899 -2.570 -8.552 1.00 56.06 179 GLY A N 1
ATOM 1430 C CA . GLY A 1 179 ? -3.343 -3.971 -8.586 1.00 56.06 179 GLY A CA 1
ATOM 1431 C C . GLY A 1 179 ? -3.238 -4.651 -9.931 1.00 56.06 179 GLY A C 1
ATOM 1432 O O . GLY A 1 179 ? -3.276 -5.875 -9.983 1.00 56.06 179 GLY A O 1
ATOM 1433 N N . TYR A 1 180 ? -3.004 -3.906 -11.008 1.00 58.38 180 TYR A N 1
ATOM 1434 C CA . TYR A 1 180 ? -2.826 -4.434 -12.360 1.00 58.38 180 TYR A CA 1
ATOM 1435 C C . TYR A 1 180 ? -1.590 -3.838 -13.044 1.00 58.38 180 TYR A C 1
ATOM 1437 O O . TYR A 1 180 ? -1.170 -2.724 -12.725 1.00 58.38 180 TYR A O 1
ATOM 1445 N N . LEU A 1 181 ? -0.991 -4.614 -13.953 1.00 62.97 181 LEU A N 1
ATOM 1446 C CA . LEU A 1 181 ? 0.131 -4.175 -14.785 1.00 62.97 181 LEU A CA 1
ATOM 1447 C C . LEU A 1 181 ? -0.366 -3.194 -15.844 1.00 62.97 181 LEU A C 1
ATOM 1449 O O . LEU A 1 181 ? -1.394 -3.437 -16.480 1.00 62.97 181 LEU A O 1
ATOM 1453 N N . VAL A 1 182 ? 0.384 -2.119 -16.064 1.00 58.97 182 VAL A N 1
ATOM 1454 C CA . VAL A 1 182 ? 0.093 -1.146 -17.121 1.00 58.97 182 VAL A CA 1
ATOM 1455 C C . VAL A 1 182 ? 1.378 -0.810 -17.856 1.00 58.97 182 VAL A C 1
ATOM 1457 O O . VAL A 1 182 ? 2.383 -0.548 -17.207 1.00 58.97 182 VAL A O 1
ATOM 1460 N N . GLY A 1 183 ? 1.338 -0.825 -19.190 1.00 54.72 183 GLY A N 1
ATOM 1461 C CA . GLY A 1 183 ? 2.501 -0.524 -20.038 1.00 54.72 183 GLY A CA 1
ATOM 1462 C C . GLY A 1 183 ? 2.849 0.967 -20.122 1.00 54.72 183 GLY A C 1
ATOM 1463 O O . GLY A 1 183 ? 4.011 1.342 -20.251 1.00 54.72 183 GLY A O 1
ATOM 1464 N N . THR A 1 184 ? 1.854 1.846 -19.959 1.00 60.72 184 THR A N 1
ATOM 1465 C CA . THR A 1 184 ? 2.042 3.298 -20.101 1.00 60.72 184 THR A CA 1
ATOM 1466 C C . THR A 1 184 ? 1.721 4.040 -18.805 1.00 60.72 184 THR A C 1
ATOM 1468 O O . THR A 1 184 ? 0.560 4.075 -18.379 1.00 60.72 184 THR A O 1
ATOM 1471 N N . THR A 1 185 ? 2.721 4.697 -18.216 1.00 58.06 185 THR A N 1
ATOM 1472 C CA . THR A 1 185 ? 2.560 5.595 -17.057 1.00 58.06 185 THR A CA 1
ATOM 1473 C C . THR A 1 185 ? 1.828 6.897 -17.416 1.00 58.06 185 THR A C 1
ATOM 1475 O O . THR A 1 185 ? 1.199 7.500 -16.550 1.00 58.06 185 THR A O 1
ATOM 1478 N N . ASP A 1 186 ? 1.798 7.277 -18.699 1.00 57.84 186 ASP A N 1
ATOM 1479 C CA . ASP A 1 186 ? 1.191 8.518 -19.220 1.00 57.84 186 ASP A CA 1
ATOM 1480 C C . ASP A 1 186 ? -0.322 8.644 -18.980 1.00 57.84 186 ASP A C 1
ATOM 1482 O O . ASP A 1 186 ? -0.895 9.729 -19.072 1.00 57.84 186 ASP A O 1
ATOM 1486 N N . ARG A 1 187 ? -0.995 7.525 -18.692 1.00 58.25 187 ARG A N 1
ATOM 1487 C CA . ARG A 1 187 ? -2.449 7.476 -18.467 1.00 58.25 187 ARG A CA 1
ATOM 1488 C C . ARG A 1 187 ? -2.845 7.695 -17.006 1.00 58.25 187 ARG A C 1
ATOM 1490 O O . ARG A 1 187 ? -4.036 7.684 -16.696 1.00 58.25 187 ARG A O 1
ATOM 1497 N N . TRP A 1 188 ? -1.878 7.883 -16.109 1.00 63.81 188 TRP A N 1
ATOM 1498 C CA . TRP A 1 188 ? -2.128 7.955 -14.674 1.00 63.81 188 TRP A CA 1
ATOM 1499 C C . TRP A 1 188 ? -2.253 9.379 -14.151 1.00 63.81 188 TRP A C 1
ATOM 1501 O O . TRP A 1 188 ? -1.642 10.328 -14.639 1.00 63.81 188 TRP A O 1
ATOM 1511 N N . ASN A 1 189 ? -3.060 9.526 -13.099 1.00 71.50 189 ASN A N 1
ATOM 1512 C CA . ASN A 1 189 ? -3.146 10.796 -12.398 1.00 71.50 189 ASN A CA 1
ATOM 1513 C C . ASN A 1 189 ? -1.817 11.110 -11.685 1.00 71.50 189 ASN A C 1
ATOM 1515 O O . ASN A 1 189 ? -1.084 10.215 -11.259 1.00 71.50 189 ASN A O 1
ATOM 1519 N N . LYS A 1 190 ? -1.530 12.405 -11.524 1.00 82.12 190 LYS A N 1
ATOM 1520 C CA . LYS A 1 190 ? -0.276 12.902 -10.937 1.00 82.12 190 LYS A CA 1
ATOM 1521 C C . LYS A 1 190 ? 0.027 12.301 -9.555 1.00 82.12 190 LYS A C 1
ATOM 1523 O O . LYS A 1 190 ? 1.184 12.040 -9.250 1.00 82.12 190 LYS A O 1
ATOM 1528 N N . ALA A 1 191 ? -1.003 12.062 -8.743 1.00 80.94 191 ALA A N 1
ATOM 1529 C CA . ALA A 1 191 ? -0.848 11.510 -7.400 1.00 80.94 191 ALA A CA 1
ATOM 1530 C C . ALA A 1 191 ? -0.316 10.070 -7.430 1.00 80.94 191 ALA A C 1
ATOM 1532 O O . ALA A 1 191 ? 0.592 9.739 -6.678 1.00 80.94 191 ALA A O 1
ATOM 1533 N N . LYS A 1 192 ? -0.820 9.233 -8.342 1.00 82.19 192 LYS A N 1
ATOM 1534 C CA . LYS A 1 192 ? -0.348 7.854 -8.513 1.00 82.19 192 LYS A CA 1
ATOM 1535 C C . LYS A 1 192 ? 1.039 7.763 -9.133 1.00 82.19 192 LYS A C 1
ATOM 1537 O O . LYS A 1 192 ? 1.808 6.893 -8.743 1.00 82.19 192 LYS A O 1
ATOM 1542 N N . LEU A 1 193 ? 1.388 8.690 -10.023 1.00 82.56 193 LEU A N 1
ATOM 1543 C CA . LEU A 1 193 ? 2.766 8.802 -10.500 1.00 82.56 193 LEU A CA 1
ATOM 1544 C C . LEU A 1 193 ? 3.719 9.209 -9.363 1.00 82.56 193 LEU A C 1
ATOM 1546 O O . LEU A 1 193 ? 4.814 8.671 -9.262 1.00 82.56 193 LEU A O 1
ATOM 1550 N N . SER A 1 194 ? 3.288 10.118 -8.480 1.00 84.88 194 SER A N 1
ATOM 1551 C CA . SER A 1 194 ? 4.059 10.486 -7.287 1.00 84.88 194 SER A CA 1
ATOM 1552 C C . SER A 1 194 ? 4.246 9.300 -6.340 1.00 84.88 194 SER A C 1
ATOM 1554 O O . SER A 1 194 ? 5.360 9.064 -5.899 1.00 84.88 194 SER A O 1
ATOM 1556 N N . GLU A 1 195 ? 3.187 8.531 -6.069 1.00 85.56 195 GLU A N 1
ATOM 1557 C CA . GLU A 1 195 ? 3.261 7.319 -5.240 1.00 85.56 195 GLU A CA 1
ATOM 1558 C C . GLU A 1 195 ? 4.222 6.282 -5.827 1.00 85.56 195 GLU A C 1
ATOM 1560 O O . GLU A 1 195 ? 5.012 5.691 -5.101 1.00 85.56 195 GLU A O 1
ATOM 1565 N N . LEU A 1 196 ? 4.173 6.072 -7.144 1.00 83.62 196 LEU A N 1
ATOM 1566 C CA . LEU A 1 196 ? 5.058 5.148 -7.846 1.00 83.62 196 LEU A CA 1
ATOM 1567 C C . LEU A 1 196 ? 6.532 5.565 -7.741 1.00 83.62 196 LEU A C 1
ATOM 1569 O O . LEU A 1 196 ? 7.388 4.720 -7.501 1.00 83.62 196 LEU A O 1
ATOM 1573 N N . ASN A 1 197 ? 6.825 6.858 -7.895 1.00 85.62 197 ASN A N 1
ATOM 1574 C CA . ASN A 1 197 ? 8.193 7.377 -7.818 1.00 85.62 197 ASN A CA 1
ATOM 1575 C C . ASN A 1 197 ? 8.797 7.277 -6.410 1.00 85.62 197 ASN A C 1
ATOM 1577 O O . ASN A 1 197 ? 10.017 7.182 -6.285 1.00 85.62 197 ASN A O 1
ATOM 1581 N N . ASP A 1 198 ? 7.952 7.287 -5.380 1.00 88.94 198 ASP A N 1
ATOM 1582 C CA . ASP A 1 198 ? 8.358 7.186 -3.979 1.00 88.94 198 ASP A CA 1
ATOM 1583 C C . ASP A 1 198 ? 8.551 5.736 -3.507 1.00 88.94 198 ASP A C 1
ATOM 1585 O O . ASP A 1 198 ? 8.967 5.522 -2.370 1.00 88.94 198 ASP A O 1
ATOM 1589 N N . ARG A 1 199 ? 8.246 4.733 -4.344 1.00 87.94 199 ARG A N 1
ATOM 1590 C CA . ARG A 1 199 ? 8.397 3.321 -3.971 1.00 87.94 199 ARG A CA 1
ATOM 1591 C C . ARG A 1 199 ? 9.842 2.929 -3.747 1.00 87.94 199 ARG A C 1
ATOM 1593 O O . ARG A 1 199 ? 10.722 3.225 -4.559 1.00 87.94 199 ARG A O 1
ATOM 1600 N N . VAL A 1 200 ? 10.040 2.157 -2.688 1.00 89.81 200 VAL A N 1
ATOM 1601 C CA . VAL A 1 200 ? 11.312 1.521 -2.359 1.00 89.81 200 VAL A CA 1
ATOM 1602 C C . VAL A 1 200 ? 11.229 0.013 -2.575 1.00 89.81 200 VAL A C 1
ATOM 1604 O O . VAL A 1 200 ? 10.164 -0.594 -2.455 1.00 89.81 200 VAL A O 1
ATOM 1607 N N . VAL A 1 201 ? 12.367 -0.581 -2.927 1.00 87.69 201 VAL A N 1
ATOM 1608 C CA . VAL A 1 201 ? 12.529 -2.037 -2.967 1.00 87.69 201 VAL A CA 1
ATOM 1609 C C . VAL A 1 201 ? 12.562 -2.568 -1.536 1.00 87.69 201 VAL A C 1
ATOM 1611 O O . VAL A 1 201 ? 13.058 -1.887 -0.637 1.00 87.69 201 VAL A O 1
ATOM 1614 N N . HIS A 1 202 ? 12.033 -3.774 -1.347 1.00 87.25 202 HIS A N 1
ATOM 1615 C CA . HIS A 1 202 ? 12.117 -4.490 -0.084 1.00 87.25 202 HIS A CA 1
ATOM 1616 C C . HIS A 1 202 ? 13.328 -5.421 -0.095 1.00 87.25 202 HIS A C 1
ATOM 1618 O O . HIS A 1 202 ? 13.498 -6.193 -1.042 1.00 87.25 202 HIS A O 1
ATOM 1624 N N . ASP A 1 203 ? 14.131 -5.330 0.963 1.00 75.31 203 ASP A N 1
ATOM 1625 C CA . ASP A 1 203 ? 15.304 -6.184 1.192 1.00 75.31 203 ASP A CA 1
ATOM 1626 C C . ASP A 1 203 ? 14.919 -7.630 1.560 1.00 75.31 203 ASP A C 1
ATOM 1628 O O . ASP A 1 203 ? 13.851 -7.833 2.202 1.00 75.31 203 ASP A O 1
#

Radius of gyration: 18.96 Å; chains: 1; bounding box: 50×42×52 Å

Foldseek 3Di:
DCVPPVDDLLVDVVNLVVLLVVLLVVLVVQVVVCVVVVDDGFAAQDLCQVPFQVVLVVCCVVPNCDPPRNVASGDDGRQFDQQLDAAALLSRLVRRLSCCVSGVVDDEEEAEAEWDCVVPVVVVVVSVVSCVVSVPVHYDYWFKWKAQPPPGDITRDPDDCADPPPRDRRMFIWTDQRHDTDRDPVPGDPRSVRSVVSGDHHD

Secondary structure (DSSP, 8-state):
-HHHHSS-GGG-HHHHHHHHHHHHHHHHHHHHHHHHHTS----B----TTHHHHHHHHHHHHH---TTTTSSSSPPPTTPPPTT----HHHHHHHHGGGTTT-TTB--EEEE-SS-GGG-HHHHHHHHHHHHHTT-SSEEEE--EEEETTT--EE--S--SS-TTT----EEEEEESSSSEES-GGGS-HHHHHHHHT-----

Sequence (203 aa):
LIALVGKHHGESEEAQELGLKIVTYMRDRVNDFCERYQHNYSVLATPAEGLAGRFTKRDREKFGILPGITDRDYYTNSNHVPVYYHCSALHKAQIEAPYHPLTRGGHIFYVEIDGDATHNPEAVMRIVDMMDEYDIGYGSVNHNRNRCMDCGYENAEKVMDVCPKCGSKNIDRLQRITGYLVGTTDRWNKAKLSELNDRVVHD